Protein AF-A0A357M7S6-F1 (afdb_monomer_lite)

Secondary structure (DSSP, 8-state):
---------------------------------EEEEEETTEEEEEEEEEETTEEEEEHHHHHHHHT-EEEEETTEEEEEETTEEEEEETTSSEEE-TTS-EEE---EEETTEEEEEGGGGGGGT-EEEEEGGGTEEEEE-TT----HHHHHHHTHHHHHHTTS----S-SS----EEE-S---TTHHHHHHHHHHTT--EEEEEEHHHHHHTHHHHHHHHHTT-EEEEEES---HHHHTT-HHHHHHHHHHHHHHHHHHHS----EE--TT-STTTS-HHHHHHHHTTT-EE--

Sequence (295 aa):
MFKKKVWLLFIVLFVCTGLVREIDTVNAAGAAGSLKLGVNDKLTKIDAVSTKDTYYVSLRDLSLELNLNLTLQGVGIHVKGNNGSIELLNDHATALLPNGKAIPLKTFVKNGRTMVPVKMTSYLGFSISFKPAQSLLRVYNSGAKLDDAAFVNQHKKALQQNVTTGTTGTKGKVVYLSFDDGPSATTSQLLDILKKYDAKATFFMLGNNMNAHASQVKRLVKDGHAPALHGMTHVKDKFYASPASALKEMNDDNAILKKITGKSTTLIRTPYGSKPYLTKAYRDKILTQGYHLWD

Foldseek 3Di:
DDDDDDDDDDDDDDDDDYDDDDDDDDDPPDDQDWFFEAEQLDGDPWTFTDDPLFTKTFPVSVCVSQVWDWDDDDQFIWIAAPQAIKTGGPVQFWIAGPVRDIDGWHWDDDPNTIIGTPLVCVRNAWDWDDDVQQSYIYTYHPPRPDDPVRSCVVCVVVSVVVVPDPDDDDPDDDDAAEAEADDDPCLVVVLVVCVVVVHEHEYAYALVRCVVPLVSLQVNVVSPHHYEHAFHDLDLCQCLVDLVSVQVRRVSSQVSSCVSHVDGDLEHEYRPGCPPRCDPRNCSSRVSVSHDYDD

Radius of gyration: 25.15 Å; chains: 1; bounding box: 78×61×83 Å

Structure (mmCIF, N/CA/C/O backbone):
data_AF-A0A357M7S6-F1
#
_entry.id   AF-A0A357M7S6-F1
#
loop_
_atom_site.group_PDB
_atom_site.id
_atom_site.type_symbol
_atom_site.label_atom_id
_atom_site.label_alt_id
_atom_site.label_comp_id
_atom_site.label_asym_id
_atom_site.label_entity_id
_atom_site.label_seq_id
_atom_site.pdbx_PDB_ins_code
_atom_site.Cartn_x
_atom_site.Cartn_y
_atom_site.Cartn_z
_atom_site.occupancy
_atom_site.B_iso_or_equiv
_atom_site.auth_seq_id
_atom_site.auth_comp_id
_atom_site.auth_asym_id
_atom_site.auth_atom_id
_atom_site.pdbx_PDB_model_num
ATOM 1 N N . MET A 1 1 ? 50.899 -34.327 57.786 1.00 35.34 1 MET A N 1
ATOM 2 C CA . MET A 1 1 ? 50.022 -35.347 57.151 1.00 35.34 1 MET A CA 1
ATOM 3 C C . MET A 1 1 ? 48.746 -34.678 56.625 1.00 35.34 1 MET A C 1
ATOM 5 O O . MET A 1 1 ? 48.490 -33.540 56.986 1.00 35.34 1 MET A O 1
ATOM 9 N N . PHE A 1 2 ? 47.995 -35.338 55.735 1.00 41.94 2 PHE A N 1
ATOM 10 C CA . PHE A 1 2 ? 46.839 -34.788 54.991 1.00 41.94 2 PHE A CA 1
ATOM 11 C C . PHE A 1 2 ? 45.537 -34.629 55.807 1.00 41.94 2 PHE A C 1
ATOM 13 O O . PHE A 1 2 ? 45.242 -35.503 56.621 1.00 41.94 2 PHE A O 1
ATOM 20 N N . LYS A 1 3 ? 44.662 -33.673 55.417 1.00 40.03 3 LYS A N 1
ATOM 21 C CA . LYS A 1 3 ? 43.347 -33.931 54.746 1.00 40.03 3 LYS A CA 1
ATOM 22 C C . LYS A 1 3 ? 42.619 -32.633 54.295 1.00 40.03 3 LYS A C 1
ATOM 24 O O . LYS A 1 3 ? 43.073 -31.541 54.609 1.00 40.03 3 LYS A O 1
ATOM 29 N N . LYS A 1 4 ? 41.549 -32.763 53.482 1.00 52.56 4 LYS A N 1
ATOM 30 C CA . LYS A 1 4 ? 40.830 -31.689 52.733 1.00 52.56 4 LYS A CA 1
ATOM 31 C C . LYS A 1 4 ? 39.322 -31.576 53.079 1.00 52.56 4 LYS A C 1
ATOM 33 O O . LYS A 1 4 ? 38.731 -32.580 53.467 1.00 52.56 4 LYS A O 1
ATOM 38 N N . LYS A 1 5 ? 38.698 -30.429 52.743 1.00 46.44 5 LYS A N 1
ATOM 39 C CA . LYS A 1 5 ? 37.317 -30.204 52.203 1.00 46.44 5 LYS A CA 1
ATOM 40 C C . LYS A 1 5 ? 37.395 -29.010 51.203 1.00 46.44 5 LYS A C 1
ATOM 42 O O . LYS A 1 5 ? 38.356 -28.259 51.328 1.00 46.44 5 LYS A O 1
ATOM 47 N N . VAL A 1 6 ? 36.606 -28.769 50.137 1.00 43.44 6 VAL A N 1
ATOM 48 C CA . VAL A 1 6 ? 35.301 -29.228 49.565 1.00 43.44 6 VAL A CA 1
ATOM 49 C C . VAL A 1 6 ? 34.102 -28.321 49.969 1.00 43.44 6 VAL A C 1
ATOM 51 O O . VAL A 1 6 ? 33.929 -28.164 51.171 1.00 43.44 6 VAL A O 1
ATOM 54 N N . TRP A 1 7 ? 33.343 -27.569 49.125 1.00 38.44 7 TRP A N 1
ATOM 55 C CA . TRP A 1 7 ? 32.604 -27.712 47.812 1.00 38.44 7 TRP A CA 1
ATOM 56 C C . TRP A 1 7 ? 31.103 -28.086 48.013 1.00 38.44 7 TRP A C 1
ATOM 58 O O . TRP A 1 7 ? 30.860 -29.019 48.769 1.00 38.44 7 TRP A O 1
ATOM 68 N N . LEU A 1 8 ? 30.057 -27.503 47.380 1.00 35.81 8 LEU A N 1
ATOM 69 C CA . LEU A 1 8 ? 29.860 -26.256 46.585 1.00 35.81 8 LEU A CA 1
ATOM 70 C C . LEU A 1 8 ? 28.348 -25.826 46.612 1.00 35.81 8 LEU A C 1
ATOM 72 O O . LEU A 1 8 ? 27.721 -25.959 47.658 1.00 35.81 8 LEU A O 1
ATOM 76 N N . LEU A 1 9 ? 27.759 -25.308 45.512 1.00 37.12 9 LEU A N 1
ATOM 77 C CA . LEU A 1 9 ? 26.417 -24.687 45.406 1.00 37.12 9 LEU A CA 1
ATOM 78 C C . LEU A 1 9 ? 25.818 -24.839 43.981 1.00 37.12 9 LEU A C 1
ATOM 80 O O . LEU A 1 9 ? 26.546 -24.548 43.036 1.00 37.12 9 LEU A O 1
ATOM 84 N N . PHE A 1 10 ? 24.534 -25.233 43.832 1.00 35.09 10 PHE A N 1
ATOM 85 C CA . PHE A 1 10 ? 23.468 -24.646 42.961 1.00 35.09 10 PHE A CA 1
ATOM 86 C C . PHE A 1 10 ? 22.193 -25.534 42.837 1.00 35.09 10 PHE A C 1
ATOM 88 O O . PHE A 1 10 ? 22.084 -26.555 43.509 1.00 35.09 10 PHE A O 1
ATOM 95 N N . ILE A 1 11 ? 21.183 -25.074 42.075 1.00 34.28 11 ILE A N 1
ATOM 96 C CA . ILE A 1 11 ? 19.734 -25.368 42.216 1.00 34.28 11 ILE A CA 1
ATOM 97 C C . ILE A 1 11 ? 19.156 -26.163 41.019 1.00 34.28 11 ILE A C 1
ATOM 99 O O . ILE A 1 11 ? 19.690 -26.099 39.914 1.0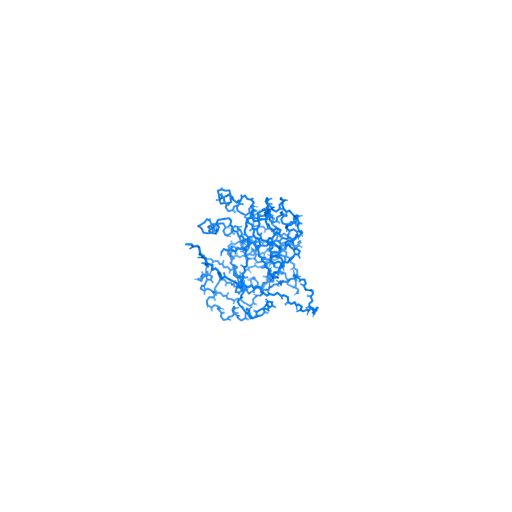0 34.28 11 ILE A O 1
ATOM 103 N N . VAL A 1 12 ? 18.040 -26.883 41.228 1.00 31.08 12 VAL A N 1
ATOM 104 C CA . VAL A 1 12 ? 17.399 -27.799 40.259 1.00 31.08 12 VAL A CA 1
ATOM 105 C C . VAL A 1 12 ? 15.913 -27.467 39.994 1.00 31.08 12 VAL A C 1
ATOM 107 O O . VAL A 1 12 ? 15.132 -27.350 40.928 1.00 31.08 12 VAL A O 1
ATOM 110 N N . LEU A 1 13 ? 15.579 -27.352 38.698 1.00 31.09 13 LEU A N 1
ATOM 111 C CA . LEU A 1 13 ? 14.363 -27.753 37.943 1.00 31.09 13 LEU A CA 1
ATOM 112 C C . LEU A 1 13 ? 12.952 -27.802 38.599 1.00 31.09 13 LEU A C 1
ATOM 114 O O . LEU A 1 13 ? 12.757 -28.429 39.632 1.00 31.09 13 LEU A O 1
ATOM 118 N N . PHE A 1 14 ? 11.922 -27.363 37.850 1.00 29.59 14 PHE A N 1
ATOM 119 C CA . PHE A 1 14 ? 10.567 -27.959 37.906 1.00 29.59 14 PHE A CA 1
ATOM 120 C C . PHE A 1 14 ? 9.850 -27.946 36.535 1.00 29.59 14 PHE A C 1
ATOM 122 O O . PHE A 1 14 ? 10.178 -27.124 35.679 1.00 29.59 14 PHE A O 1
ATOM 129 N N . VAL A 1 15 ? 8.928 -28.895 36.300 1.00 29.67 15 VAL A N 1
ATOM 130 C CA . VAL A 1 15 ? 8.428 -29.325 34.968 1.00 29.67 15 VAL A CA 1
ATOM 131 C C . VAL A 1 15 ? 6.990 -29.911 35.054 1.00 29.67 15 VAL A C 1
ATOM 133 O O . VAL A 1 15 ? 6.651 -30.480 36.087 1.00 29.67 15 VAL A O 1
ATOM 136 N N . CYS A 1 16 ? 6.209 -29.858 33.949 1.00 27.88 16 CYS A N 1
ATOM 137 C CA . CYS A 1 16 ? 4.925 -30.578 33.688 1.00 27.88 16 CYS A CA 1
ATOM 138 C C . CYS A 1 16 ? 3.661 -30.148 34.503 1.00 27.88 16 CYS A C 1
ATOM 140 O O . CYS A 1 16 ? 3.803 -29.554 35.562 1.00 27.88 16 CYS A O 1
ATOM 142 N N . THR A 1 17 ? 2.383 -30.371 34.103 1.00 31.34 17 THR A N 1
ATOM 143 C CA . THR A 1 17 ? 1.723 -30.760 32.813 1.00 31.34 17 THR A CA 1
ATOM 144 C C . THR A 1 17 ? 0.195 -30.517 32.836 1.00 31.34 17 THR A C 1
ATOM 146 O O . THR A 1 17 ? -0.421 -30.686 33.881 1.00 31.34 17 THR A O 1
ATOM 149 N N . GLY A 1 18 ? -0.420 -30.344 31.651 1.00 27.16 18 GLY A N 1
ATOM 150 C CA . GLY A 1 18 ? -1.836 -30.683 31.364 1.00 27.16 18 GLY A CA 1
ATOM 151 C C . GLY A 1 18 ? -2.886 -29.578 31.592 1.00 27.16 18 GLY A C 1
ATOM 152 O O . GLY A 1 18 ? -2.620 -28.616 32.299 1.00 27.16 18 GLY A O 1
ATOM 153 N N . LEU A 1 19 ? -4.094 -29.647 31.007 1.00 31.06 19 LEU A N 1
ATOM 154 C CA . LEU A 1 19 ? -4.625 -30.561 29.972 1.00 31.06 19 LEU A CA 1
ATOM 155 C C . LEU A 1 19 ? -5.865 -29.904 29.289 1.00 31.06 19 LEU A C 1
ATOM 157 O O . LEU A 1 19 ? -6.629 -29.272 30.000 1.00 31.06 19 LEU A O 1
ATOM 161 N N . VAL A 1 20 ? -6.064 -30.094 27.965 1.00 29.12 20 VAL A N 1
ATOM 162 C CA . VAL A 1 20 ? -7.359 -30.360 27.246 1.00 29.12 20 VAL A CA 1
ATOM 163 C C . VAL A 1 20 ? -8.611 -29.495 27.609 1.00 29.12 20 VAL A C 1
ATOM 165 O O . VAL A 1 20 ? -9.033 -29.481 28.754 1.00 29.12 20 VAL A O 1
ATOM 168 N N . ARG A 1 21 ? -9.351 -28.827 26.694 1.00 27.81 21 ARG A N 1
ATOM 169 C CA . ARG A 1 21 ? -9.704 -29.128 25.278 1.00 27.81 21 ARG A CA 1
ATOM 170 C C . ARG A 1 21 ? -10.272 -27.893 24.517 1.00 27.81 21 ARG A C 1
ATOM 172 O O . ARG A 1 21 ? -10.494 -26.874 25.150 1.00 27.81 21 ARG A O 1
ATOM 179 N N . GLU A 1 22 ? -10.497 -28.041 23.195 1.00 29.88 22 GLU A N 1
ATOM 180 C CA . GLU A 1 22 ? -11.460 -27.351 22.275 1.00 29.88 22 GLU A CA 1
ATOM 181 C C . GLU A 1 22 ? -12.094 -26.013 22.751 1.00 29.88 22 GLU A C 1
ATOM 183 O O . GLU A 1 22 ? -12.738 -25.956 23.790 1.00 29.88 22 GLU A O 1
ATOM 188 N N . ILE A 1 23 ? -11.973 -24.885 22.035 1.00 29.88 23 ILE A N 1
ATOM 189 C CA . ILE A 1 23 ? -12.746 -24.435 20.841 1.00 29.88 23 ILE A CA 1
ATOM 190 C C . ILE A 1 23 ? -12.084 -23.093 20.392 1.00 29.88 23 ILE A C 1
ATOM 192 O O . ILE A 1 23 ? -11.664 -22.339 21.267 1.00 29.88 23 ILE A O 1
ATOM 196 N N . ASP A 1 24 ? -11.914 -22.663 19.130 1.00 29.05 24 ASP A N 1
ATOM 197 C CA . ASP A 1 24 ? -12.274 -23.149 17.777 1.00 29.05 24 ASP A CA 1
ATOM 198 C C . ASP A 1 24 ? -11.191 -22.722 16.741 1.00 29.05 24 ASP A C 1
ATOM 200 O O . ASP A 1 24 ? -10.265 -21.977 17.071 1.00 29.05 24 ASP A O 1
ATOM 204 N N . THR A 1 25 ? -11.337 -23.088 15.461 1.00 36.31 25 THR A N 1
ATOM 205 C CA . THR A 1 25 ? -10.598 -22.490 14.330 1.00 36.31 25 THR A CA 1
ATOM 206 C C . THR A 1 25 ? -11.395 -21.395 13.614 1.00 36.31 25 THR A C 1
ATOM 208 O O . THR A 1 25 ? -12.406 -21.683 12.978 1.00 36.31 25 THR A O 1
ATOM 211 N N . VAL A 1 26 ? -10.891 -20.153 13.591 1.00 32.44 26 VAL A N 1
ATOM 212 C CA . VAL A 1 26 ? -11.477 -19.060 12.786 1.00 32.44 26 VAL A CA 1
ATOM 213 C C . VAL A 1 26 ? -10.470 -18.547 11.753 1.00 32.44 26 VAL A C 1
ATOM 215 O O . VAL A 1 26 ? -9.372 -18.108 12.089 1.00 32.44 26 VAL A O 1
ATOM 218 N N . ASN A 1 27 ? -10.851 -18.595 10.473 1.00 27.33 27 ASN A N 1
ATOM 219 C CA . ASN A 1 27 ? -10.028 -18.119 9.359 1.00 27.33 27 ASN A CA 1
ATOM 220 C C . ASN A 1 27 ? -9.755 -16.609 9.444 1.00 27.33 27 ASN A C 1
ATOM 222 O O . ASN A 1 27 ? -10.684 -15.805 9.519 1.00 27.33 27 ASN A O 1
ATOM 226 N N . ALA A 1 28 ? -8.490 -16.212 9.280 1.00 31.11 28 ALA A N 1
ATOM 227 C CA . ALA A 1 28 ? -8.100 -14.818 9.072 1.00 31.11 28 ALA A CA 1
ATOM 228 C C . ALA A 1 28 ? -8.484 -14.338 7.653 1.00 31.11 28 ALA A C 1
ATOM 230 O O . ALA A 1 28 ? -7.650 -14.254 6.749 1.00 31.11 28 ALA A O 1
ATOM 231 N N . ALA A 1 29 ? -9.774 -14.047 7.464 1.00 41.25 29 ALA A N 1
ATOM 232 C CA . ALA A 1 29 ? -10.367 -13.497 6.246 1.00 41.25 29 ALA A CA 1
ATOM 233 C C . ALA A 1 29 ? -11.297 -12.313 6.587 1.00 41.25 29 ALA A C 1
ATOM 235 O O . ALA A 1 29 ? -12.512 -12.369 6.419 1.00 41.25 29 ALA A O 1
ATOM 236 N N . GLY A 1 30 ? -10.705 -11.235 7.101 1.00 28.52 30 GLY A N 1
ATOM 237 C CA . GLY A 1 30 ? -11.379 -9.998 7.500 1.00 28.52 30 GLY A CA 1
ATOM 238 C C . GLY A 1 30 ? -10.388 -9.044 8.184 1.00 28.52 30 GLY A C 1
ATOM 239 O O . GLY A 1 30 ? -9.341 -9.487 8.641 1.00 28.52 30 GLY A O 1
ATOM 240 N N . ALA A 1 31 ? -10.630 -7.734 8.255 1.00 32.09 31 ALA A N 1
ATOM 241 C CA . ALA A 1 31 ? -11.855 -7.018 7.896 1.00 32.09 31 ALA A CA 1
ATOM 242 C C . ALA A 1 31 ? -11.670 -6.061 6.703 1.00 32.09 31 ALA A C 1
ATOM 244 O O . ALA A 1 31 ? -10.688 -5.325 6.619 1.00 32.09 31 ALA A O 1
ATOM 245 N N . ALA A 1 32 ? -12.676 -5.992 5.826 1.00 43.44 32 ALA A N 1
ATOM 246 C CA . ALA A 1 32 ? -12.804 -4.929 4.829 1.00 43.44 32 ALA A CA 1
ATOM 247 C C . ALA A 1 32 ? -13.350 -3.649 5.493 1.00 43.44 32 ALA A C 1
ATOM 249 O O . ALA A 1 32 ? -14.520 -3.303 5.340 1.00 43.44 32 ALA A O 1
ATOM 250 N N . GLY A 1 33 ? -12.508 -2.981 6.286 1.00 58.94 33 GLY A N 1
ATOM 251 C CA . GLY A 1 33 ? -12.878 -1.760 7.003 1.00 58.94 33 GLY A CA 1
ATOM 252 C C . GLY A 1 33 ? -13.284 -0.615 6.067 1.00 58.94 33 GLY A C 1
ATOM 253 O O . GLY A 1 33 ? -12.743 -0.464 4.968 1.00 58.94 33 GLY A O 1
ATOM 254 N N . SER A 1 34 ? -14.231 0.208 6.519 1.00 70.25 34 SER A N 1
ATOM 255 C CA . SER A 1 34 ? -14.550 1.496 5.903 1.00 70.25 34 SER A CA 1
ATOM 256 C C . SER A 1 34 ? -13.771 2.625 6.575 1.00 70.25 34 SER A C 1
ATOM 258 O O . SER A 1 34 ? -13.664 2.664 7.800 1.00 70.25 34 SER A O 1
ATOM 260 N N . LEU A 1 35 ? -13.254 3.560 5.780 1.00 87.00 35 LEU A N 1
ATOM 261 C CA . LEU A 1 35 ? -12.538 4.742 6.265 1.00 87.00 35 LEU A CA 1
ATOM 262 C C . LEU A 1 35 ? -13.422 5.982 6.150 1.00 87.00 35 LEU A C 1
ATOM 264 O O . LEU A 1 35 ? -14.071 6.172 5.123 1.00 87.00 35 LEU A O 1
ATOM 268 N N . LYS A 1 36 ? -13.373 6.888 7.128 1.00 93.06 36 LYS A N 1
ATOM 269 C CA . LYS A 1 36 ? -13.965 8.221 6.966 1.00 93.06 36 LYS A CA 1
ATOM 270 C C . LYS A 1 36 ? -13.188 9.002 5.913 1.00 93.06 36 LYS A C 1
ATOM 272 O O . LYS A 1 36 ? -11.956 9.054 5.957 1.00 93.06 36 LYS A O 1
ATOM 277 N N . LEU A 1 37 ? -13.909 9.628 4.986 1.00 95.12 37 LEU A N 1
ATOM 278 C CA . LEU A 1 37 ? -13.328 10.505 3.979 1.00 95.12 37 LEU A CA 1
ATOM 279 C C . LEU A 1 37 ? -13.176 11.930 4.540 1.00 95.12 37 LEU A C 1
ATOM 281 O O . LEU A 1 37 ? -14.163 12.590 4.871 1.00 95.12 37 LEU A O 1
ATOM 285 N N . GLY A 1 38 ? -11.945 12.426 4.618 1.00 96.31 38 GLY A N 1
ATOM 286 C CA . GLY A 1 38 ? -11.648 13.850 4.769 1.00 96.31 38 GLY A CA 1
ATOM 287 C C . GLY A 1 38 ? -11.543 14.531 3.404 1.00 96.31 38 GLY A C 1
ATOM 288 O O . GLY A 1 38 ? -10.987 13.950 2.474 1.00 96.31 38 GLY A O 1
ATOM 289 N N . VAL A 1 39 ? -12.045 15.759 3.283 1.00 96.31 39 VAL A N 1
ATOM 290 C CA . VAL A 1 39 ? -11.941 16.585 2.075 1.00 96.31 39 VAL A CA 1
ATOM 291 C C . VAL A 1 39 ? -11.436 17.978 2.445 1.00 96.31 39 VAL A C 1
ATOM 293 O O . VAL A 1 39 ? -12.092 18.714 3.182 1.00 96.31 39 VAL A O 1
ATOM 296 N N . ASN A 1 40 ? -10.246 18.333 1.951 1.00 95.50 40 ASN A N 1
ATOM 297 C CA . ASN A 1 40 ? -9.471 19.493 2.401 1.00 95.50 40 ASN A CA 1
ATOM 298 C C . ASN A 1 40 ? -9.421 19.543 3.941 1.00 95.50 40 ASN A C 1
ATOM 300 O O . ASN A 1 40 ? -8.848 18.643 4.556 1.00 95.50 40 ASN A O 1
ATOM 304 N N . ASP A 1 41 ? -10.034 20.544 4.573 1.00 96.12 41 ASP A N 1
ATOM 305 C CA . ASP A 1 41 ? -10.031 20.730 6.033 1.00 96.12 41 ASP A CA 1
ATOM 306 C C . ASP A 1 41 ? -11.310 20.213 6.726 1.00 96.12 41 ASP A C 1
ATOM 308 O O . ASP A 1 41 ? -11.426 20.250 7.953 1.00 96.12 41 ASP A O 1
ATOM 312 N N . LYS A 1 42 ? -12.267 19.686 5.953 1.00 96.50 42 LYS A N 1
ATOM 313 C CA . LYS A 1 42 ? -13.548 19.140 6.418 1.00 96.50 42 LYS A CA 1
ATOM 314 C C . LYS A 1 42 ? -13.467 17.618 6.566 1.00 96.50 42 LYS A C 1
ATOM 316 O O . LYS A 1 42 ? -13.063 16.920 5.639 1.00 96.50 42 LYS A O 1
ATOM 321 N N . LEU A 1 43 ? -13.926 17.074 7.693 1.00 95.81 43 LEU A N 1
ATOM 322 C CA . LEU A 1 43 ? -14.285 15.655 7.775 1.00 95.81 43 LEU A CA 1
ATOM 323 C C . LEU A 1 43 ? -15.702 15.474 7.213 1.00 95.81 43 LEU A C 1
ATOM 325 O O . LEU A 1 43 ? -16.632 16.157 7.645 1.00 95.81 43 LEU A O 1
ATOM 329 N N . THR A 1 44 ? -15.870 14.598 6.223 1.00 95.12 44 THR A N 1
ATOM 330 C CA . THR A 1 44 ? -17.173 14.367 5.578 1.00 95.12 44 THR A CA 1
ATOM 331 C C . THR A 1 44 ? -17.965 13.269 6.298 1.00 95.12 44 THR A C 1
ATOM 333 O O . THR A 1 44 ? -17.454 12.583 7.184 1.00 95.12 44 THR A O 1
ATOM 336 N N . LYS A 1 45 ? -19.224 13.068 5.890 1.00 91.69 45 LYS A N 1
ATOM 337 C CA . LYS A 1 45 ? -20.042 11.918 6.316 1.00 91.69 45 LYS A CA 1
ATOM 338 C C . LYS A 1 45 ? -19.829 10.666 5.444 1.00 91.69 45 LYS A C 1
ATOM 340 O O . LYS A 1 45 ? -20.540 9.686 5.633 1.00 91.69 45 LYS A O 1
ATOM 345 N N . ILE A 1 46 ? -18.914 10.703 4.471 1.00 91.44 46 ILE A N 1
ATOM 346 C CA . ILE A 1 46 ? -18.709 9.615 3.506 1.00 91.44 46 ILE A CA 1
ATOM 347 C C . ILE A 1 46 ? -17.777 8.557 4.100 1.00 91.44 46 ILE A C 1
ATOM 349 O O . ILE A 1 46 ? -16.675 8.864 4.559 1.00 91.44 46 ILE A O 1
ATOM 353 N N . ASP A 1 47 ? -18.210 7.301 4.021 1.00 89.00 47 ASP A N 1
ATOM 354 C CA . ASP A 1 47 ? -17.409 6.118 4.316 1.00 89.00 47 ASP A CA 1
ATOM 355 C C . ASP A 1 47 ? -16.863 5.506 3.016 1.00 89.00 47 ASP A C 1
ATOM 357 O O . ASP A 1 47 ? -17.615 5.047 2.153 1.00 89.00 47 ASP A O 1
ATOM 361 N N . ALA A 1 48 ? -15.539 5.501 2.872 1.00 89.81 48 ALA A N 1
ATOM 362 C CA . ALA A 1 48 ? -14.824 4.871 1.772 1.00 89.81 48 ALA A CA 1
ATOM 363 C C . ALA A 1 48 ? -14.659 3.369 2.051 1.00 89.81 48 ALA A C 1
ATOM 365 O O . ALA A 1 48 ? -13.991 2.970 3.004 1.00 89.81 48 ALA A O 1
ATOM 366 N N . VAL A 1 49 ? -15.273 2.530 1.219 1.00 86.31 49 VAL A N 1
ATOM 367 C CA . VAL A 1 49 ? -15.366 1.075 1.411 1.00 86.31 49 VAL A CA 1
ATOM 368 C C . VAL A 1 49 ? -14.183 0.377 0.741 1.00 86.31 49 VAL A C 1
ATOM 370 O O . VAL A 1 49 ? -13.950 0.575 -0.452 1.00 86.31 49 VAL A O 1
ATOM 373 N N . SER A 1 50 ? -13.454 -0.466 1.478 1.00 82.88 50 SER A N 1
ATOM 374 C CA . SER A 1 50 ? -12.390 -1.297 0.901 1.00 82.88 50 SER A CA 1
ATOM 375 C C . SER A 1 50 ? -12.951 -2.410 0.010 1.00 82.88 50 SER A C 1
ATOM 377 O O . SER A 1 50 ? -13.939 -3.065 0.346 1.00 82.88 50 SER A O 1
ATOM 379 N N . THR A 1 51 ? -12.321 -2.662 -1.136 1.00 79.81 51 THR A N 1
ATOM 380 C CA . THR A 1 51 ? -12.556 -3.842 -1.981 1.00 79.81 51 THR A CA 1
ATOM 381 C C . THR A 1 51 ? -11.280 -4.163 -2.757 1.00 79.81 51 THR A C 1
ATOM 383 O O . THR A 1 51 ? -10.868 -3.381 -3.611 1.00 79.81 51 THR A O 1
ATOM 386 N N . LYS A 1 52 ? -10.663 -5.324 -2.482 1.00 78.69 52 LYS A N 1
ATOM 387 C CA . LYS A 1 52 ? -9.395 -5.768 -3.105 1.00 78.69 52 LYS A CA 1
ATOM 388 C C . LYS A 1 52 ? -8.327 -4.661 -3.047 1.00 78.69 52 LYS A C 1
ATOM 390 O O . LYS A 1 52 ? -7.874 -4.157 -4.073 1.00 78.69 52 LYS A O 1
ATOM 395 N N . ASP A 1 53 ? -8.038 -4.233 -1.817 1.00 76.62 53 ASP A N 1
ATOM 396 C CA . ASP A 1 53 ? -6.992 -3.265 -1.444 1.00 76.62 53 ASP A CA 1
ATOM 397 C C . ASP A 1 53 ? -7.128 -1.861 -2.065 1.00 76.62 53 ASP A C 1
ATOM 399 O O . ASP A 1 53 ? -6.227 -1.030 -1.985 1.00 76.62 53 ASP A O 1
ATOM 403 N N . THR A 1 54 ? -8.290 -1.561 -2.649 1.00 83.62 54 THR A N 1
ATOM 404 C CA . THR A 1 54 ? -8.661 -0.237 -3.156 1.00 83.62 54 THR A CA 1
ATOM 405 C C . THR A 1 54 ? -9.875 0.282 -2.389 1.00 83.62 54 THR A C 1
ATOM 407 O O . THR A 1 54 ? -10.843 -0.450 -2.189 1.00 83.62 54 THR A O 1
ATOM 410 N N . TYR A 1 55 ? -9.844 1.552 -1.982 1.00 90.88 55 TYR A N 1
ATOM 411 C CA . TYR A 1 55 ? -10.971 2.221 -1.328 1.00 90.88 55 TYR A CA 1
ATOM 412 C C . TYR A 1 55 ? -11.873 2.912 -2.350 1.00 90.88 55 TYR A C 1
ATOM 414 O O . TYR A 1 55 ? -11.387 3.661 -3.203 1.00 90.88 55 TYR A O 1
ATOM 422 N N . TYR A 1 56 ? -13.181 2.681 -2.240 1.00 94.31 56 TYR A N 1
ATOM 423 C CA . TYR A 1 56 ? -14.203 3.197 -3.149 1.00 94.31 56 TYR A CA 1
ATOM 424 C C . TYR A 1 56 ? -15.218 4.074 -2.424 1.00 94.31 56 TYR A C 1
ATOM 426 O O . TYR A 1 56 ? -15.634 3.779 -1.305 1.00 94.31 56 TYR A O 1
ATOM 434 N N . VAL A 1 57 ? -15.677 5.113 -3.111 1.00 95.62 57 VAL A N 1
ATOM 435 C CA . VAL A 1 57 ? -16.749 6.016 -2.675 1.00 95.62 57 VAL A CA 1
ATOM 436 C C . VAL A 1 57 ? -17.778 6.162 -3.789 1.00 95.62 57 VAL A C 1
ATOM 438 O O . VAL A 1 57 ? -17.488 5.900 -4.953 1.00 95.62 57 VAL A O 1
ATOM 441 N N . SER A 1 58 ? -18.988 6.584 -3.447 1.00 96.00 58 SER A N 1
ATOM 442 C CA . SER A 1 58 ? -20.007 6.936 -4.437 1.00 96.00 58 SER A CA 1
ATOM 443 C C . SER A 1 58 ? -19.574 8.182 -5.215 1.00 96.00 58 SER A C 1
ATOM 445 O O . SER A 1 58 ? -19.248 9.204 -4.611 1.00 96.00 58 SER A O 1
ATOM 447 N N . LEU A 1 59 ? -19.595 8.108 -6.550 1.00 95.44 59 LEU A N 1
ATOM 448 C CA . LEU A 1 59 ? -19.208 9.208 -7.441 1.00 95.44 59 LEU A CA 1
ATOM 449 C C . LEU A 1 59 ? -20.015 10.482 -7.169 1.00 95.44 59 LEU A C 1
ATOM 451 O O . LEU A 1 59 ? -19.444 11.566 -7.158 1.00 95.44 59 LEU A O 1
ATOM 455 N N . ARG A 1 60 ? -21.321 10.343 -6.901 1.00 92.62 60 ARG A N 1
ATOM 456 C CA . ARG A 1 60 ? -22.230 11.464 -6.611 1.00 92.62 60 ARG A CA 1
ATOM 457 C C . ARG A 1 60 ? -21.911 12.143 -5.280 1.00 92.62 60 ARG A C 1
ATOM 459 O O . ARG A 1 60 ? -21.988 13.362 -5.173 1.00 92.62 60 ARG A O 1
ATOM 466 N N . ASP A 1 61 ? -21.572 11.358 -4.264 1.00 94.31 61 ASP A N 1
ATOM 467 C CA . ASP A 1 61 ? -21.266 11.902 -2.940 1.00 94.31 61 ASP A CA 1
ATOM 468 C C . ASP A 1 61 ? -19.868 12.560 -2.960 1.00 94.31 61 ASP A C 1
ATOM 470 O O . ASP A 1 61 ? -19.679 13.654 -2.431 1.00 94.31 61 ASP A O 1
ATOM 474 N N . LEU A 1 62 ? -18.916 11.955 -3.684 1.00 95.19 62 LEU A N 1
ATOM 475 C CA . LEU A 1 62 ? -17.589 12.516 -3.950 1.00 95.19 62 LEU A CA 1
ATOM 476 C C . LEU A 1 62 ? -17.643 13.810 -4.782 1.00 95.19 62 LEU A C 1
ATOM 478 O O . LEU A 1 62 ? -16.916 14.753 -4.476 1.00 95.19 62 LEU A O 1
ATOM 482 N N . SER A 1 63 ? -18.494 13.881 -5.813 1.00 94.69 63 SER A N 1
ATOM 483 C CA . SER A 1 63 ? -18.622 15.077 -6.655 1.00 94.69 63 SER A CA 1
ATOM 484 C C . SER A 1 63 ? -19.191 16.270 -5.895 1.00 94.69 63 SER A C 1
ATOM 486 O O . SER A 1 63 ? -18.771 17.394 -6.149 1.00 94.69 63 SER A O 1
ATOM 488 N N . LEU A 1 64 ? -20.096 16.035 -4.939 1.00 94.00 64 LEU A N 1
ATOM 489 C CA . LEU A 1 64 ? -20.642 17.087 -4.078 1.00 94.00 64 LEU A CA 1
ATOM 490 C C . LEU A 1 64 ? -19.598 17.624 -3.088 1.00 94.00 64 LEU A C 1
ATOM 492 O O . LEU A 1 64 ? -19.511 18.831 -2.897 1.00 94.00 64 LEU A O 1
ATOM 496 N N . GLU A 1 65 ? -18.781 16.759 -2.481 1.00 94.94 65 GLU A N 1
ATOM 497 C CA . GLU A 1 65 ? -17.742 17.197 -1.535 1.00 94.94 65 GLU A CA 1
ATOM 498 C C . GLU A 1 65 ? -16.531 17.860 -2.226 1.00 94.94 65 GLU A C 1
ATOM 500 O O . GLU A 1 65 ? -15.906 18.748 -1.648 1.00 94.94 65 GLU A O 1
ATOM 505 N N . LEU A 1 66 ? -16.202 17.472 -3.465 1.00 93.62 66 LEU A N 1
ATOM 506 C CA . LEU A 1 66 ? -15.075 18.026 -4.237 1.00 93.62 66 LEU A CA 1
ATOM 507 C C . LEU A 1 66 ? -15.469 19.095 -5.278 1.00 93.62 66 LEU A C 1
ATOM 509 O O . LEU A 1 66 ? -14.597 19.557 -6.013 1.00 93.62 66 LEU A O 1
ATOM 513 N N . ASN A 1 67 ? -16.746 19.493 -5.348 1.00 93.12 67 ASN A N 1
ATOM 514 C CA . ASN A 1 67 ? -17.303 20.404 -6.364 1.00 93.12 67 ASN A CA 1
ATOM 515 C C . ASN A 1 67 ? -16.991 19.979 -7.817 1.00 93.12 67 ASN A C 1
ATOM 517 O O . ASN A 1 67 ? -16.617 20.798 -8.656 1.00 93.12 67 ASN A O 1
ATOM 521 N N . LEU A 1 68 ? -17.126 18.684 -8.121 1.00 94.69 68 LEU A N 1
ATOM 522 C CA . LEU A 1 68 ? -16.891 18.148 -9.465 1.00 94.69 68 LEU A CA 1
ATOM 523 C C . LEU A 1 68 ? -18.138 18.309 -10.336 1.00 94.69 68 LEU A C 1
ATOM 525 O O . LEU A 1 68 ? -19.242 17.934 -9.936 1.00 94.69 68 LEU A O 1
ATOM 529 N N . ASN A 1 69 ? -17.948 18.778 -11.565 1.00 94.94 69 ASN A N 1
ATOM 530 C CA . ASN A 1 69 ? -18.970 18.705 -12.597 1.00 94.94 69 ASN A CA 1
ATOM 531 C C . ASN A 1 69 ? -19.028 17.277 -13.170 1.00 94.94 69 ASN A C 1
ATOM 533 O O . ASN A 1 69 ? -17.994 16.691 -13.502 1.00 94.94 69 ASN A O 1
ATOM 537 N N . LEU A 1 70 ? -20.241 16.736 -13.291 1.00 95.25 70 LEU A N 1
ATOM 538 C CA . LEU A 1 70 ? -20.527 15.456 -13.937 1.00 95.25 70 LEU A CA 1
ATOM 539 C C . LEU A 1 70 ? -21.373 15.719 -15.183 1.00 95.25 70 LEU A C 1
ATOM 541 O O . LEU A 1 70 ? -22.432 16.335 -15.079 1.00 95.25 70 LEU A O 1
ATOM 545 N N . THR A 1 71 ? -20.933 15.229 -16.340 1.00 93.31 71 THR A N 1
ATOM 546 C CA . THR A 1 71 ? -21.664 15.339 -17.610 1.00 93.31 71 THR A CA 1
ATOM 547 C C . THR A 1 71 ? -21.693 13.973 -18.294 1.00 93.31 71 THR A C 1
ATOM 549 O O . THR A 1 71 ? -20.666 13.306 -18.383 1.00 93.31 71 THR A 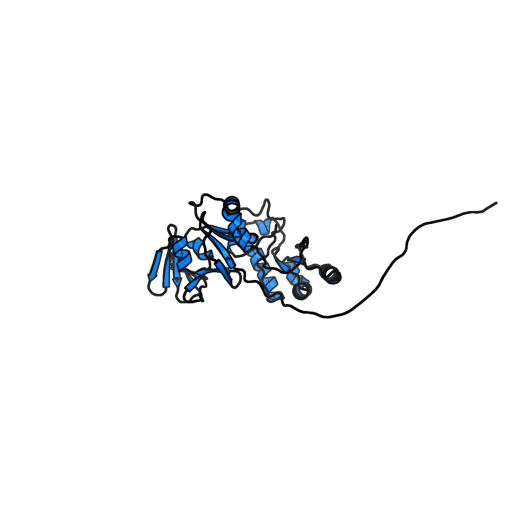O 1
ATOM 552 N N . LEU A 1 72 ? -22.859 13.543 -18.781 1.00 87.62 72 LEU A N 1
ATOM 553 C CA . LEU A 1 72 ? -22.974 12.339 -19.610 1.00 87.62 72 LEU A CA 1
ATOM 554 C C . LEU A 1 72 ? -22.501 12.660 -21.031 1.00 87.62 72 LEU A C 1
ATOM 556 O O . LEU A 1 72 ? -22.977 13.625 -21.627 1.00 87.62 72 LEU A O 1
ATOM 560 N N . GLN A 1 73 ? -21.574 11.866 -21.568 1.00 76.88 73 GLN A N 1
ATOM 561 C CA . GLN A 1 73 ? -21.071 12.015 -22.935 1.00 76.88 73 GLN A CA 1
ATOM 562 C C . GLN A 1 73 ? -20.907 10.631 -23.563 1.00 76.88 73 GLN A C 1
ATOM 564 O O . GLN A 1 73 ? -20.220 9.780 -23.009 1.00 76.88 73 GLN A O 1
ATOM 569 N N . GLY A 1 74 ? -21.553 10.402 -24.712 1.00 74.94 74 GLY A N 1
ATOM 570 C CA . GLY A 1 74 ? -21.410 9.181 -25.513 1.00 74.94 74 GLY A CA 1
ATOM 571 C C . GLY A 1 74 ? -21.534 7.876 -24.716 1.00 74.94 74 GLY A C 1
ATOM 572 O O . GLY A 1 74 ? -22.635 7.433 -24.398 1.00 74.94 74 GLY A O 1
ATOM 573 N N . VAL A 1 75 ? -20.387 7.255 -24.433 1.00 71.81 75 VAL A N 1
ATOM 574 C CA . VAL A 1 75 ? -20.247 5.927 -23.811 1.00 71.81 75 VAL A CA 1
ATOM 575 C C . VAL A 1 75 ? -19.732 5.978 -22.362 1.00 71.81 75 VAL A C 1
ATOM 577 O O . VAL A 1 75 ? -19.236 4.970 -21.849 1.00 71.81 75 VAL A O 1
ATOM 580 N N . GLY A 1 76 ? -19.844 7.131 -21.693 1.00 86.69 76 GLY A N 1
ATOM 581 C CA . GLY A 1 76 ? -19.331 7.309 -20.338 1.00 86.69 76 GLY A CA 1
ATOM 582 C C . GLY A 1 76 ? -19.848 8.528 -19.565 1.00 86.69 76 GLY A C 1
ATOM 583 O O . GLY A 1 76 ? -20.740 9.273 -19.983 1.00 86.69 76 GLY A O 1
ATOM 584 N N . ILE A 1 77 ? -19.260 8.713 -18.381 1.00 93.38 77 ILE A N 1
ATOM 585 C CA . ILE A 1 77 ? -19.478 9.860 -17.493 1.00 93.38 77 ILE A CA 1
ATOM 586 C C . ILE A 1 77 ? -18.201 10.701 -17.488 1.00 93.38 77 ILE A C 1
ATOM 588 O O . ILE A 1 77 ? -17.190 10.297 -16.910 1.00 93.38 77 ILE A O 1
ATOM 592 N N . HIS A 1 78 ? -18.248 11.894 -18.076 1.00 94.62 78 HIS A N 1
ATOM 593 C CA . HIS A 1 78 ? -17.165 12.862 -17.972 1.00 94.62 78 HIS A CA 1
ATOM 594 C C . HIS A 1 78 ? -17.201 13.542 -16.594 1.00 94.62 78 HIS A C 1
ATOM 596 O O . HIS A 1 78 ? -18.203 14.146 -16.200 1.00 94.62 78 HIS A O 1
ATOM 602 N N . VAL A 1 79 ? -16.098 13.430 -15.853 1.00 96.12 79 VAL A N 1
ATOM 603 C CA . VAL A 1 79 ? -15.913 13.959 -14.498 1.00 96.12 79 VAL A CA 1
ATOM 604 C C . VAL A 1 79 ? -14.859 15.058 -14.552 1.00 96.12 79 VAL A C 1
ATOM 606 O O . VAL A 1 79 ? -13.689 14.784 -14.812 1.00 96.12 79 VAL A O 1
ATOM 609 N N . LYS A 1 80 ? -15.251 16.308 -14.296 1.00 94.62 80 LYS A N 1
ATOM 610 C CA . LYS A 1 80 ? -14.368 17.480 -14.359 1.00 94.62 80 LYS A CA 1
ATOM 611 C C . LYS A 1 80 ? -14.241 18.148 -12.991 1.00 94.62 80 LYS A C 1
ATOM 613 O O . LYS A 1 80 ? -15.237 18.552 -12.399 1.00 94.62 80 LYS A O 1
ATOM 618 N N . GLY A 1 81 ? -13.008 18.289 -12.516 1.00 90.06 81 GLY A N 1
ATOM 619 C CA . GLY A 1 81 ? -12.646 19.155 -11.394 1.00 90.06 81 GLY A CA 1
ATOM 620 C C . GLY A 1 81 ? -11.968 20.437 -11.880 1.00 90.06 81 GLY A C 1
ATOM 621 O O . GLY A 1 81 ? -11.788 20.648 -13.080 1.00 90.06 81 GLY A O 1
ATOM 622 N N . ASN A 1 82 ? -11.549 21.285 -10.940 1.00 82.75 82 ASN A N 1
ATOM 623 C CA . ASN A 1 82 ? -10.904 22.565 -11.261 1.00 82.75 82 ASN A CA 1
ATOM 624 C C . ASN A 1 82 ? -9.572 22.389 -12.013 1.00 82.75 82 ASN A C 1
ATOM 626 O O . ASN A 1 82 ? -9.258 23.180 -12.897 1.00 82.75 82 ASN A O 1
ATOM 630 N N . ASN A 1 83 ? -8.813 21.338 -11.678 1.00 85.94 83 ASN A N 1
ATOM 631 C CA . ASN A 1 83 ? -7.426 21.140 -12.114 1.00 85.94 83 ASN A CA 1
ATOM 632 C C . ASN A 1 83 ? -7.241 19.879 -12.989 1.00 85.94 83 ASN A C 1
ATOM 634 O O . ASN A 1 83 ? -6.128 19.371 -13.111 1.00 85.94 83 ASN A O 1
ATOM 638 N N . GLY A 1 84 ? -8.318 19.341 -13.571 1.00 91.25 84 GLY A N 1
ATOM 639 C CA . GLY A 1 84 ? -8.264 18.164 -14.444 1.00 91.25 84 GLY A CA 1
ATOM 640 C C . GLY A 1 84 ? -9.637 17.549 -14.719 1.00 91.25 84 GLY A C 1
ATOM 641 O O . GLY A 1 84 ? -10.630 17.896 -14.075 1.00 91.25 84 GLY A O 1
ATOM 642 N N . SER A 1 85 ? -9.698 16.616 -15.666 1.00 94.12 85 SER A N 1
ATOM 643 C CA . SER A 1 85 ? -10.886 15.798 -15.925 1.00 94.12 85 SER A CA 1
ATOM 644 C C . SER A 1 85 ? -10.521 14.357 -16.275 1.00 94.12 85 SER A C 1
ATOM 646 O O . SER A 1 85 ? -9.364 14.038 -16.552 1.00 94.12 85 SER A O 1
ATOM 648 N N . ILE A 1 86 ? -11.514 13.476 -16.207 1.00 95.19 86 ILE A N 1
ATOM 649 C CA . ILE A 1 86 ? -11.410 12.057 -16.536 1.00 95.19 86 ILE A CA 1
ATOM 650 C C . ILE A 1 86 ? -12.779 11.545 -16.994 1.00 95.19 86 ILE A C 1
ATOM 652 O O . ILE A 1 86 ? -13.800 11.894 -16.404 1.00 95.19 86 ILE A O 1
ATOM 656 N N . GLU A 1 87 ? -12.818 10.720 -18.033 1.00 95.38 87 GLU A N 1
ATOM 657 C CA . GLU A 1 87 ? -14.048 10.090 -18.519 1.00 95.38 87 GLU A CA 1
ATOM 658 C C . GLU A 1 87 ? -14.123 8.646 -18.020 1.00 95.38 87 GLU A C 1
ATOM 660 O O . GLU A 1 87 ? -13.233 7.845 -18.294 1.00 95.38 87 GLU A O 1
ATOM 665 N N . LEU A 1 88 ? -15.162 8.309 -17.259 1.00 94.31 88 LEU A N 1
ATOM 666 C CA . LEU A 1 88 ? -15.415 6.950 -16.781 1.00 94.31 88 LEU A CA 1
ATOM 667 C C . LEU A 1 88 ? -16.215 6.192 -17.839 1.00 94.31 88 LEU A C 1
ATOM 669 O O . LEU A 1 88 ? -17.345 6.587 -18.125 1.00 94.31 88 LEU A O 1
ATOM 673 N N . LEU A 1 89 ? -15.660 5.116 -18.396 1.00 92.31 89 LEU A N 1
ATOM 674 C CA . LEU A 1 89 ? -16.327 4.358 -19.454 1.00 92.31 89 LEU A CA 1
ATOM 675 C C . LEU A 1 89 ? -17.333 3.345 -18.888 1.00 92.31 89 LEU A C 1
ATOM 677 O O . LEU A 1 89 ? -17.176 2.814 -17.784 1.00 92.31 89 LEU A O 1
ATOM 681 N N . ASN A 1 90 ? -18.358 3.034 -19.685 1.00 88.31 90 ASN A N 1
ATOM 682 C CA . ASN A 1 90 ? -19.399 2.057 -19.345 1.00 88.31 90 ASN A CA 1
ATOM 683 C C . ASN A 1 90 ? -18.894 0.595 -19.260 1.00 88.31 90 ASN A C 1
ATOM 685 O O . ASN A 1 90 ? -19.672 -0.298 -18.935 1.00 88.31 90 ASN A O 1
ATOM 689 N N . ASP A 1 91 ? -17.606 0.329 -19.514 1.00 89.94 91 ASP A N 1
ATOM 690 C CA . ASP A 1 91 ? -16.982 -0.995 -19.343 1.00 89.94 91 ASP A CA 1
ATOM 691 C C . ASP A 1 91 ? -16.727 -1.368 -17.865 1.00 89.94 91 ASP A C 1
ATOM 693 O O . ASP A 1 91 ? -16.361 -2.505 -17.559 1.00 89.94 91 ASP A O 1
ATOM 697 N N . HIS A 1 92 ? -16.889 -0.406 -16.945 1.00 89.25 92 HIS A N 1
ATOM 698 C CA . HIS A 1 92 ? -16.567 -0.510 -15.519 1.00 89.25 92 HIS A CA 1
ATOM 699 C C . HIS A 1 92 ? -15.115 -0.933 -15.200 1.00 89.25 92 HIS A C 1
ATOM 701 O O . HIS A 1 92 ? -14.803 -1.308 -14.064 1.00 89.25 92 HIS A O 1
ATOM 707 N N . ALA A 1 93 ? -14.199 -0.840 -16.164 1.00 90.88 93 ALA A N 1
ATOM 708 C CA . ALA A 1 93 ? -12.822 -1.315 -16.069 1.00 90.88 93 ALA A CA 1
ATOM 709 C C . ALA A 1 93 ? -11.778 -0.250 -16.436 1.00 90.88 93 ALA A C 1
ATOM 711 O O . ALA A 1 93 ? -10.659 -0.298 -15.904 1.00 90.88 93 ALA A O 1
ATOM 712 N N . THR A 1 94 ? -12.125 0.707 -17.300 1.00 93.25 94 THR A N 1
ATOM 713 C CA . THR A 1 94 ? -11.218 1.739 -17.805 1.00 93.25 94 THR A CA 1
ATOM 714 C C . THR A 1 94 ? -11.806 3.150 -17.736 1.00 93.25 94 THR A C 1
ATOM 716 O O . THR A 1 94 ? -12.992 3.376 -17.494 1.00 93.25 94 THR A O 1
ATOM 719 N N . ALA A 1 95 ? -10.920 4.130 -17.887 1.00 94.62 95 ALA A N 1
ATOM 720 C CA . ALA A 1 95 ? -11.260 5.541 -17.967 1.00 94.62 95 ALA A CA 1
ATOM 721 C C . ALA A 1 95 ? -10.314 6.254 -18.942 1.00 94.62 95 ALA A C 1
ATOM 723 O O . ALA A 1 95 ? -9.150 5.860 -19.053 1.00 94.62 95 ALA A O 1
ATOM 724 N N . LEU A 1 96 ? -10.784 7.300 -19.624 1.00 94.50 96 LEU A N 1
ATOM 725 C CA . LEU A 1 96 ? -9.967 8.122 -20.522 1.00 94.50 96 LEU A CA 1
ATOM 726 C C . LEU A 1 96 ? -9.456 9.373 -19.801 1.00 94.50 96 LEU A C 1
ATOM 728 O O . LEU A 1 96 ? -10.202 10.070 -19.112 1.00 94.50 96 LEU A O 1
ATOM 732 N N . LEU A 1 97 ? -8.172 9.669 -19.982 1.00 93.56 97 LEU A N 1
ATOM 733 C CA . LEU A 1 97 ? -7.568 10.950 -19.614 1.00 93.56 97 LEU A CA 1
ATOM 734 C C . LEU A 1 97 ? -7.834 12.012 -20.706 1.00 93.56 97 LEU A C 1
ATOM 736 O O . LEU A 1 97 ? -8.129 11.639 -21.842 1.00 93.56 97 LEU A O 1
ATOM 740 N N . PRO A 1 98 ? -7.658 13.323 -20.432 1.00 89.44 98 PRO A N 1
ATOM 741 C CA . PRO A 1 98 ? -7.989 14.402 -21.380 1.00 89.44 98 PRO A CA 1
ATOM 742 C C . PRO A 1 98 ? -7.208 14.390 -22.706 1.00 89.44 98 PRO A C 1
ATOM 744 O O . PRO A 1 98 ? -7.544 15.123 -23.628 1.00 89.44 98 PRO A O 1
ATOM 747 N N . ASN A 1 99 ? -6.162 13.568 -22.811 1.00 90.88 99 ASN A N 1
ATOM 748 C CA . ASN A 1 99 ? -5.394 13.312 -24.032 1.00 90.88 99 ASN A CA 1
ATOM 749 C C . ASN A 1 99 ? -5.815 12.011 -24.752 1.00 90.88 99 ASN A C 1
ATOM 751 O O . ASN A 1 99 ? -5.019 11.437 -25.491 1.00 90.88 99 ASN A O 1
ATOM 755 N N . GLY A 1 100 ? -7.015 11.490 -24.474 1.00 89.94 100 GLY A N 1
ATOM 756 C CA . GLY A 1 100 ? -7.545 10.244 -25.040 1.00 89.94 100 GLY A CA 1
ATOM 757 C C . GLY A 1 100 ? -6.905 8.959 -24.497 1.00 89.94 100 GLY A C 1
ATOM 758 O O . GLY A 1 100 ? -7.287 7.863 -24.903 1.00 89.94 100 GLY A O 1
ATOM 759 N N . LYS A 1 101 ? -5.933 9.043 -23.577 1.00 93.00 101 LYS A N 1
ATOM 760 C CA . LYS A 1 101 ? -5.244 7.855 -23.058 1.00 93.00 101 LYS A CA 1
ATOM 761 C C . LYS A 1 101 ? -6.134 7.070 -22.094 1.00 93.00 101 LYS A C 1
ATOM 763 O O . LYS A 1 101 ? -6.416 7.539 -20.992 1.00 93.00 101 LYS A O 1
ATOM 768 N N . ALA A 1 102 ? -6.465 5.835 -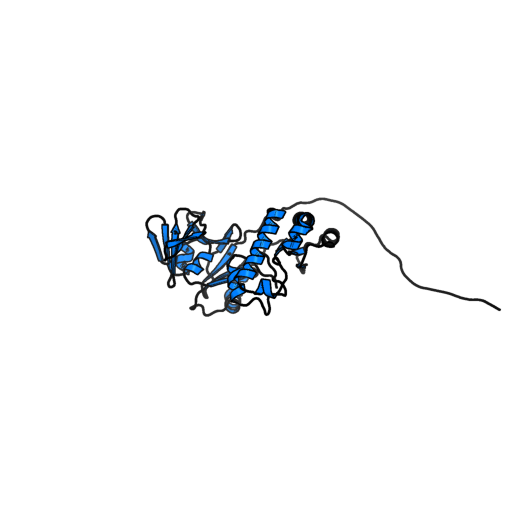22.466 1.00 93.81 102 ALA A N 1
ATOM 769 C CA . ALA A 1 102 ? -7.104 4.874 -21.575 1.00 93.81 102 ALA A CA 1
ATOM 770 C C . ALA A 1 102 ? -6.186 4.455 -20.408 1.00 93.81 102 ALA A C 1
ATOM 772 O O . ALA A 1 102 ? -4.986 4.211 -20.585 1.00 93.81 102 ALA A O 1
ATOM 773 N N . ILE A 1 103 ? -6.765 4.337 -19.212 1.00 92.69 103 ILE A N 1
ATOM 774 C CA . ILE A 1 103 ? -6.116 3.845 -17.991 1.00 92.69 103 ILE A CA 1
ATOM 775 C C . ILE A 1 103 ? -7.009 2.838 -17.239 1.00 92.69 103 ILE A C 1
ATOM 777 O O . ILE A 1 103 ? -8.233 2.955 -17.282 1.00 92.69 103 ILE A O 1
ATOM 781 N N . PRO A 1 104 ? -6.432 1.858 -16.513 1.00 92.88 104 PRO A N 1
ATOM 782 C CA . PRO A 1 104 ? -7.200 0.877 -15.746 1.00 92.88 104 PRO A CA 1
ATOM 783 C C . PRO A 1 104 ? -7.787 1.495 -14.467 1.00 92.88 104 PRO A C 1
ATOM 785 O O . PRO A 1 104 ? -7.089 1.719 -13.467 1.00 92.88 104 PRO A O 1
ATOM 788 N N . LEU A 1 105 ? -9.097 1.728 -14.481 1.00 92.06 105 LEU A N 1
ATOM 789 C CA . LEU A 1 105 ? -9.852 2.361 -13.406 1.00 92.06 105 LEU A CA 1
ATOM 790 C C . LEU A 1 105 ? -11.180 1.621 -13.228 1.00 92.06 105 LEU A C 1
ATOM 792 O O . LEU A 1 105 ? -12.213 1.986 -13.776 1.00 92.06 105 LEU A O 1
ATOM 796 N N . LYS A 1 106 ? -11.126 0.542 -12.445 1.00 94.44 106 LYS A N 1
ATOM 797 C CA . LYS A 1 106 ? -12.302 -0.278 -12.152 1.00 94.44 106 LYS A CA 1
ATOM 798 C C . LYS A 1 106 ? -13.327 0.520 -11.354 1.00 94.44 106 LYS A C 1
ATOM 800 O O . LYS A 1 106 ? -12.960 1.199 -10.397 1.00 94.44 106 LYS A O 1
ATOM 805 N N . THR A 1 107 ? -14.593 0.388 -11.720 1.00 93.69 107 THR A N 1
ATOM 806 C CA . THR A 1 107 ? -15.754 0.891 -10.977 1.00 93.69 107 THR A CA 1
ATOM 807 C C . THR A 1 107 ? -16.741 -0.260 -10.764 1.00 93.69 107 THR A C 1
ATOM 809 O O . THR A 1 107 ? -16.535 -1.363 -11.267 1.00 93.69 107 THR A O 1
ATOM 812 N N . PHE A 1 108 ? -17.787 -0.052 -9.970 1.00 92.00 108 PHE A N 1
ATOM 813 C CA . PHE A 1 108 ? -18.906 -0.995 -9.858 1.00 92.00 108 PHE A CA 1
ATOM 814 C C . PHE A 1 108 ? -20.155 -0.273 -9.358 1.00 92.00 108 PHE A C 1
ATOM 816 O O . PHE A 1 108 ? -20.055 0.813 -8.793 1.00 92.00 108 PHE A O 1
ATOM 823 N N . VAL A 1 109 ? -21.337 -0.864 -9.519 1.00 89.44 109 VAL A N 1
ATOM 824 C CA . VAL A 1 109 ? -22.568 -0.328 -8.918 1.00 89.44 109 VAL A CA 1
ATOM 825 C C . VAL A 1 109 ? -22.810 -0.995 -7.563 1.00 89.44 109 VAL A C 1
ATOM 827 O O . VAL A 1 109 ? -22.764 -2.218 -7.450 1.00 89.44 109 VAL A O 1
ATOM 830 N N . LYS A 1 110 ? -23.095 -0.200 -6.526 1.00 85.38 110 LYS A N 1
ATOM 831 C CA . LYS A 1 110 ? -23.569 -0.681 -5.218 1.00 85.38 110 LYS A CA 1
ATOM 832 C C . LYS A 1 110 ? -24.755 0.165 -4.773 1.00 85.38 110 LYS A C 1
ATOM 834 O O . LYS A 1 110 ? -24.655 1.386 -4.724 1.00 85.38 110 LYS A O 1
ATOM 839 N N . ASN A 1 111 ? -25.878 -0.479 -4.454 1.00 85.44 111 ASN A N 1
ATOM 840 C CA . ASN A 1 111 ? -27.119 0.172 -4.009 1.00 85.44 111 ASN A CA 1
ATOM 841 C C . ASN A 1 111 ? -27.555 1.330 -4.942 1.00 85.44 111 ASN A C 1
ATOM 843 O O . ASN A 1 111 ? -27.876 2.424 -4.480 1.00 85.44 111 ASN A O 1
ATOM 847 N N . GLY A 1 112 ? -27.476 1.116 -6.263 1.00 86.12 112 GLY A N 1
ATOM 848 C CA . GLY A 1 112 ? -27.802 2.124 -7.282 1.00 86.12 112 GLY A CA 1
ATOM 849 C C . GLY A 1 112 ? -26.791 3.273 -7.437 1.00 86.12 112 GLY A C 1
ATOM 850 O O . GLY A 1 112 ? -27.052 4.201 -8.195 1.00 86.12 112 GLY A O 1
ATOM 851 N N . ARG A 1 113 ? -25.642 3.243 -6.744 1.00 89.19 113 ARG A N 1
ATOM 852 C CA . ARG A 1 113 ? -24.581 4.260 -6.848 1.00 89.19 113 ARG A CA 1
ATOM 853 C C . ARG A 1 113 ? -23.361 3.703 -7.575 1.00 89.19 113 ARG A C 1
ATOM 855 O O . ARG A 1 113 ? -22.881 2.623 -7.231 1.00 89.19 113 ARG A O 1
ATOM 862 N N . THR A 1 114 ? -22.823 4.463 -8.527 1.00 92.50 114 THR A N 1
ATOM 863 C CA . THR A 1 114 ? -21.520 4.179 -9.146 1.00 92.50 114 THR A CA 1
ATOM 864 C C . THR A 1 114 ? -20.416 4.403 -8.118 1.00 92.50 114 THR A C 1
ATOM 866 O O . THR A 1 114 ? -20.158 5.532 -7.700 1.00 92.50 114 THR A O 1
ATOM 869 N N . MET A 1 115 ? -19.779 3.317 -7.697 1.00 94.62 115 MET A N 1
ATOM 870 C CA . MET A 1 115 ? -18.646 3.299 -6.784 1.00 94.62 115 MET A CA 1
ATOM 871 C C . MET A 1 115 ? -17.353 3.476 -7.577 1.00 94.62 115 MET A C 1
ATOM 873 O O . MET A 1 115 ? -17.011 2.655 -8.432 1.00 94.62 115 MET A O 1
ATOM 877 N N . VAL A 1 116 ? -16.629 4.548 -7.274 1.00 96.25 116 VAL A N 1
ATOM 878 C CA . VAL A 1 116 ? -15.378 4.936 -7.926 1.00 96.25 116 VAL A CA 1
ATOM 879 C C . VAL A 1 116 ? -14.210 4.862 -6.942 1.00 96.25 116 VAL A C 1
ATOM 881 O O . VAL A 1 116 ? -14.381 5.170 -5.758 1.00 96.25 116 VAL A O 1
ATOM 884 N N . PRO A 1 117 ? -13.017 4.432 -7.385 1.00 95.75 117 PRO A N 1
ATOM 885 C CA . PRO A 1 117 ? -11.865 4.293 -6.512 1.00 95.75 117 PRO A CA 1
ATOM 886 C C . PRO A 1 117 ? -11.313 5.683 -6.188 1.00 95.75 117 PRO A C 1
ATOM 888 O O . PRO A 1 117 ? -11.035 6.466 -7.096 1.00 95.75 117 PRO A O 1
ATOM 891 N N . VAL A 1 118 ? -11.097 5.987 -4.904 1.00 94.75 118 VAL A N 1
ATOM 892 C CA . VAL A 1 118 ? -10.719 7.340 -4.436 1.00 94.75 118 VAL A CA 1
ATOM 893 C C . VAL A 1 118 ? -9.451 7.860 -5.127 1.00 94.75 118 VAL A C 1
ATOM 895 O O . VAL A 1 118 ? -9.337 9.055 -5.378 1.00 94.75 118 VAL A O 1
ATOM 898 N N . LYS A 1 119 ? -8.550 6.966 -5.568 1.00 93.19 119 LYS A N 1
ATOM 899 C CA . LYS A 1 119 ? -7.373 7.311 -6.386 1.00 93.19 119 LYS A CA 1
ATOM 900 C C . LYS A 1 119 ? -7.686 8.145 -7.640 1.00 93.19 119 LYS A C 1
ATOM 902 O O . LYS A 1 119 ? -6.790 8.832 -8.127 1.00 93.19 119 LYS A O 1
ATOM 907 N N . MET A 1 120 ? -8.923 8.123 -8.158 1.00 94.44 120 MET A N 1
ATOM 908 C CA . MET A 1 120 ? -9.305 8.908 -9.337 1.00 94.44 120 MET A CA 1
ATOM 909 C C . MET A 1 120 ? -9.143 10.421 -9.137 1.00 94.44 120 MET A C 1
ATOM 911 O O . MET A 1 120 ? -8.907 11.136 -10.106 1.00 94.44 120 MET A O 1
ATOM 915 N N . THR A 1 121 ? -9.217 10.916 -7.896 1.00 94.31 121 THR A N 1
ATOM 916 C CA . THR A 1 121 ? -9.108 12.355 -7.601 1.00 94.31 121 THR A CA 1
ATOM 917 C C . THR A 1 121 ? -7.718 12.914 -7.914 1.00 94.31 121 THR A C 1
ATOM 919 O O . THR A 1 121 ? -7.581 14.118 -8.118 1.00 94.31 121 THR A O 1
ATOM 922 N N . SER A 1 122 ? -6.698 12.055 -8.037 1.00 91.94 122 SER A N 1
ATOM 923 C CA . SER A 1 122 ? -5.362 12.454 -8.502 1.00 91.94 122 SER A CA 1
ATOM 924 C C . SER A 1 122 ? -5.365 12.978 -9.944 1.00 91.94 122 SER A C 1
ATOM 926 O O . SER A 1 122 ? -4.687 13.962 -10.229 1.00 91.94 122 SER A O 1
ATOM 928 N N . TYR A 1 123 ? -6.208 12.428 -10.826 1.00 92.06 123 TYR A N 1
ATOM 929 C CA . TYR A 1 123 ? -6.402 12.927 -12.197 1.00 92.06 123 TYR A CA 1
ATOM 930 C C . TYR A 1 123 ? -7.230 14.224 -12.259 1.00 92.06 123 TYR A C 1
ATOM 932 O O . TYR A 1 123 ? -7.316 14.861 -13.303 1.00 92.06 123 TYR A O 1
ATOM 940 N N . LEU A 1 124 ? -7.816 14.633 -11.128 1.00 92.56 124 LEU A N 1
ATOM 941 C CA . LEU A 1 124 ? -8.586 15.869 -10.958 1.00 92.56 124 LEU A CA 1
ATOM 942 C C . LEU A 1 124 ? -7.789 16.955 -10.204 1.00 92.56 124 LEU A C 1
ATOM 944 O O . LEU A 1 124 ? -8.335 18.007 -9.871 1.00 92.56 124 LEU A O 1
ATOM 948 N N . GLY A 1 125 ? -6.504 16.695 -9.926 1.00 89.06 125 GLY A N 1
ATOM 949 C CA . GLY A 1 125 ? -5.579 17.619 -9.262 1.00 89.06 125 GLY A CA 1
ATOM 950 C C . GLY A 1 125 ? -5.605 17.603 -7.729 1.00 89.06 125 GLY A C 1
ATOM 951 O O . GLY A 1 125 ? -5.156 18.571 -7.113 1.00 89.06 125 GLY A O 1
ATOM 952 N N . PHE A 1 126 ? -6.104 16.533 -7.099 1.00 93.06 126 PHE A N 1
ATOM 953 C CA . PHE A 1 126 ? -6.073 16.363 -5.641 1.00 93.06 126 PHE A CA 1
ATOM 954 C C . PHE A 1 126 ? -4.992 15.368 -5.191 1.00 93.06 126 PHE A C 1
ATOM 956 O O . PHE A 1 126 ? -4.859 14.271 -5.731 1.00 93.06 126 PHE A O 1
ATOM 963 N N . SER A 1 127 ? -4.270 15.723 -4.130 1.00 92.44 127 SER A N 1
ATOM 964 C CA . SER A 1 127 ? -3.459 14.795 -3.340 1.00 92.44 127 SER A CA 1
ATOM 965 C C . SER A 1 127 ? -4.337 13.902 -2.459 1.00 92.44 127 SER A C 1
ATOM 967 O O . SER A 1 127 ? -5.486 14.234 -2.155 1.00 92.44 127 SER A O 1
ATOM 969 N N . ILE A 1 128 ? -3.784 12.763 -2.038 1.00 92.38 128 ILE A N 1
ATOM 970 C CA . ILE A 1 128 ? -4.452 11.798 -1.160 1.00 92.38 128 ILE A CA 1
ATOM 971 C C . ILE A 1 128 ? -3.478 11.398 -0.052 1.00 92.38 128 ILE A C 1
ATOM 973 O O . ILE A 1 128 ? -2.355 10.986 -0.343 1.00 92.38 128 ILE A O 1
ATOM 977 N N . SER A 1 129 ? -3.909 11.478 1.206 1.00 89.75 129 SER A N 1
ATOM 978 C CA . SER A 1 129 ? -3.191 10.927 2.355 1.00 89.75 129 SER A CA 1
ATOM 979 C C . SER A 1 129 ? -4.039 9.867 3.057 1.00 89.75 129 SER A C 1
ATOM 981 O O . SER A 1 129 ? -5.268 9.926 3.087 1.00 89.75 129 SER A O 1
ATOM 983 N N . PHE A 1 130 ? -3.374 8.854 3.608 1.00 87.88 130 PHE A N 1
ATOM 984 C CA . PHE A 1 130 ? -4.011 7.743 4.307 1.00 87.88 130 PHE A CA 1
ATOM 985 C C . PHE A 1 130 ? -3.447 7.625 5.727 1.00 87.88 130 PHE A C 1
ATOM 987 O O . PHE A 1 130 ? -2.247 7.817 5.948 1.00 87.88 130 PHE A O 1
ATOM 994 N N . LYS A 1 131 ? -4.336 7.369 6.692 1.00 84.38 131 LYS A N 1
ATOM 995 C CA . LYS A 1 131 ? -4.065 7.325 8.132 1.00 84.38 131 LYS A CA 1
ATOM 996 C C . LYS A 1 131 ? -4.803 6.124 8.755 1.00 84.38 131 LYS A C 1
ATOM 998 O O . LYS A 1 131 ? -5.894 6.294 9.306 1.00 84.38 131 LYS A O 1
ATOM 1003 N N . PRO A 1 132 ? -4.237 4.901 8.660 1.00 76.88 132 PRO A N 1
ATOM 1004 C CA . PRO A 1 132 ? -4.906 3.671 9.101 1.00 76.88 132 PRO A CA 1
ATOM 1005 C C . PRO A 1 132 ? -5.285 3.698 10.585 1.00 76.88 132 PRO A C 1
ATOM 1007 O O . PRO A 1 132 ? -6.403 3.343 10.937 1.00 76.88 132 PRO A O 1
ATOM 1010 N N . ALA A 1 133 ? -4.395 4.196 11.449 1.00 75.00 133 ALA A N 1
ATOM 1011 C CA . ALA A 1 133 ? -4.604 4.263 12.900 1.00 75.00 133 ALA A CA 1
ATOM 1012 C C . ALA A 1 133 ? -5.715 5.243 13.346 1.00 75.00 133 ALA A C 1
ATOM 1014 O O . ALA A 1 133 ? -6.032 5.319 14.531 1.00 75.00 133 ALA A O 1
ATOM 1015 N N . GLN A 1 134 ? -6.291 6.009 12.415 1.00 83.44 134 GLN A N 1
ATOM 1016 C CA . GLN A 1 134 ? -7.403 6.936 12.641 1.00 83.44 134 GLN A CA 1
ATOM 1017 C C . GLN A 1 134 ? -8.617 6.612 11.751 1.00 83.44 134 GLN A C 1
ATOM 1019 O O . GLN A 1 134 ? -9.539 7.421 11.668 1.00 83.44 134 GLN A O 1
ATOM 1024 N N . SER A 1 135 ? -8.603 5.464 11.057 1.00 87.44 135 SER A N 1
ATOM 1025 C CA . SER A 1 135 ? -9.610 5.063 10.064 1.00 87.44 135 SER A CA 1
ATOM 1026 C C . SER A 1 135 ? -9.926 6.169 9.042 1.00 87.44 135 SER A C 1
ATOM 1028 O O . SER A 1 135 ? -11.082 6.369 8.673 1.00 87.44 135 SER A O 1
ATOM 1030 N N . LEU A 1 136 ? -8.905 6.917 8.601 1.00 89.69 136 LEU A N 1
ATOM 1031 C CA . LEU A 1 136 ? -9.052 8.136 7.798 1.00 89.69 136 LEU A CA 1
ATOM 1032 C C . LEU A 1 136 ? -8.356 8.014 6.434 1.00 89.69 136 LEU A C 1
ATOM 1034 O O . LEU A 1 136 ? -7.176 7.667 6.341 1.00 89.69 136 LEU A O 1
ATOM 1038 N N . LEU A 1 137 ? -9.083 8.396 5.385 1.00 93.56 137 LEU A N 1
ATOM 1039 C CA . LEU A 1 137 ? -8.572 8.662 4.040 1.00 93.56 137 LEU A CA 1
ATOM 1040 C C . LEU A 1 137 ? -8.893 10.119 3.699 1.00 93.56 137 LEU A C 1
ATOM 1042 O O . LEU A 1 137 ? -10.052 10.513 3.767 1.00 93.56 137 LEU A O 1
ATOM 1046 N N . ARG A 1 138 ? -7.903 10.940 3.352 1.00 95.25 138 ARG A N 1
ATOM 1047 C CA . ARG A 1 138 ? -8.091 12.378 3.118 1.00 95.25 138 ARG A CA 1
ATOM 1048 C C . ARG A 1 138 ? -7.714 12.745 1.689 1.00 95.25 138 ARG A C 1
ATOM 1050 O O . ARG A 1 138 ? -6.614 12.439 1.244 1.00 95.25 138 ARG A O 1
ATOM 1057 N N . VAL A 1 139 ? -8.613 13.431 0.992 1.00 95.94 139 VAL A N 1
ATOM 1058 C CA . VAL A 1 139 ? -8.397 14.019 -0.336 1.00 95.94 139 VAL A CA 1
ATOM 1059 C C . VAL A 1 139 ? -8.256 15.530 -0.170 1.00 95.94 139 VAL A C 1
ATOM 1061 O O . VAL A 1 139 ? -9.067 16.147 0.516 1.00 95.94 139 VAL A O 1
ATOM 1064 N N . TYR A 1 140 ? -7.230 16.147 -0.751 1.00 95.12 140 TYR A N 1
ATOM 1065 C CA . TYR A 1 140 ? -6.966 17.576 -0.550 1.00 95.12 140 TYR A CA 1
ATOM 1066 C C . TYR A 1 140 ? -6.209 18.213 -1.720 1.00 95.12 140 TYR A C 1
ATOM 1068 O O . TYR A 1 140 ? -5.535 17.528 -2.485 1.00 95.12 140 TYR A O 1
ATOM 1076 N N . ASN A 1 141 ? -6.316 19.530 -1.871 1.00 92.69 141 ASN A N 1
ATOM 1077 C CA . ASN A 1 141 ? -5.548 20.311 -2.845 1.00 92.69 141 ASN A CA 1
ATOM 1078 C C . ASN A 1 141 ? -4.802 21.474 -2.159 1.00 92.69 141 ASN A C 1
ATOM 1080 O O . ASN A 1 141 ? -4.741 21.542 -0.932 1.00 92.69 141 ASN A O 1
ATOM 1084 N N . SER A 1 142 ? -4.217 22.382 -2.943 1.00 89.75 142 SER A N 1
ATOM 1085 C CA . SER A 1 142 ? -3.465 23.549 -2.451 1.00 89.75 142 SER A CA 1
ATOM 1086 C C . SER A 1 142 ? -4.291 24.565 -1.647 1.00 89.75 142 SER A C 1
ATOM 1088 O O . SER A 1 142 ? -3.708 25.450 -1.031 1.00 89.75 142 SER A O 1
ATOM 1090 N N . GLY A 1 143 ? -5.625 24.454 -1.631 1.00 90.06 143 GLY A N 1
ATOM 1091 C CA . GLY A 1 143 ? -6.511 25.272 -0.798 1.00 90.06 143 GLY A CA 1
ATOM 1092 C C . GLY A 1 143 ? -6.737 24.733 0.621 1.00 90.06 143 GLY A C 1
ATOM 1093 O O . GLY A 1 143 ? -7.398 25.406 1.412 1.00 90.06 143 GLY A O 1
ATOM 1094 N N . ALA A 1 144 ? -6.228 23.541 0.955 1.00 93.31 144 ALA A N 1
ATOM 1095 C CA . ALA A 1 144 ? -6.298 22.995 2.310 1.00 93.31 144 ALA A CA 1
ATOM 1096 C C . ALA A 1 144 ? -5.291 23.695 3.239 1.00 93.31 144 ALA A C 1
ATOM 1098 O O . ALA A 1 144 ? -4.102 23.774 2.935 1.00 93.31 144 ALA A O 1
ATOM 1099 N N . LYS A 1 145 ? -5.771 24.188 4.382 1.00 96.62 145 LYS A N 1
ATOM 1100 C CA . LYS A 1 145 ? -4.993 24.949 5.372 1.00 96.62 145 LYS A CA 1
ATOM 1101 C C . LYS A 1 145 ? -4.336 24.056 6.422 1.00 96.62 145 LYS A C 1
ATOM 1103 O O . LYS A 1 145 ? -3.375 24.475 7.060 1.00 96.62 145 LYS A O 1
ATOM 1108 N N . LEU A 1 146 ? -4.865 22.851 6.634 1.00 94.50 146 LEU A N 1
ATOM 1109 C CA . LEU A 1 146 ? -4.374 21.908 7.637 1.00 94.50 146 LEU A CA 1
ATOM 1110 C C . LEU A 1 146 ? -3.431 20.882 7.001 1.00 94.50 146 LEU A C 1
ATOM 1112 O O . LEU A 1 146 ? -3.782 20.239 6.007 1.00 94.50 146 LEU A O 1
ATOM 1116 N N . ASP A 1 147 ? -2.287 20.613 7.631 1.00 93.31 147 ASP A N 1
ATOM 1117 C CA . ASP A 1 147 ? -1.592 19.344 7.402 1.00 93.31 147 ASP A CA 1
ATOM 1118 C C . ASP A 1 147 ? -2.395 18.164 7.995 1.00 93.31 147 ASP A C 1
ATOM 1120 O O . ASP A 1 147 ? -3.448 18.336 8.616 1.00 93.31 147 ASP A O 1
ATOM 1124 N N . ASP A 1 148 ? -1.933 16.935 7.772 1.00 87.94 148 ASP A N 1
ATOM 1125 C CA . ASP A 1 148 ? -2.635 15.748 8.267 1.00 87.94 148 ASP A CA 1
ATOM 1126 C C . ASP A 1 148 ? -2.697 15.650 9.802 1.00 87.94 148 ASP A C 1
ATOM 1128 O O . ASP A 1 148 ? -3.656 15.092 10.334 1.00 87.94 148 ASP A O 1
ATOM 1132 N N . ALA A 1 149 ? -1.688 16.147 10.520 1.00 87.88 149 ALA A N 1
ATOM 1133 C CA . ALA A 1 149 ? -1.637 16.095 11.977 1.00 87.88 149 ALA A CA 1
ATOM 1134 C C . ALA A 1 149 ? -2.576 17.144 12.587 1.00 87.88 149 ALA A C 1
ATOM 1136 O O . ALA A 1 149 ? -3.336 16.831 13.506 1.00 87.88 149 ALA A O 1
ATOM 1137 N N . ALA A 1 150 ? -2.597 18.355 12.029 1.00 93.62 150 ALA A N 1
ATOM 1138 C CA . ALA A 1 150 ? -3.557 19.398 12.368 1.00 93.62 150 ALA A CA 1
ATOM 1139 C C . ALA A 1 150 ? -5.001 18.945 12.077 1.00 93.62 150 ALA A C 1
ATOM 1141 O O . ALA A 1 150 ? -5.865 19.067 12.945 1.00 93.62 150 ALA A O 1
ATOM 1142 N N . PHE A 1 151 ? -5.251 18.321 10.917 1.00 95.62 151 PHE A N 1
ATOM 1143 C CA . PHE A 1 151 ? -6.555 17.744 10.567 1.00 95.62 151 PHE A CA 1
ATOM 1144 C C . PHE A 1 151 ? -6.991 16.654 11.559 1.00 95.62 151 PHE A C 1
ATOM 1146 O O . PHE A 1 151 ? -8.112 16.692 12.071 1.00 95.62 151 PHE A O 1
ATOM 1153 N N . VAL A 1 152 ? -6.109 15.694 11.871 1.00 92.06 152 VAL A N 1
ATOM 1154 C CA . VAL A 1 152 ? -6.395 14.620 12.839 1.00 92.06 152 VAL A CA 1
ATOM 1155 C C . VAL A 1 152 ? -6.649 15.176 14.242 1.00 92.06 152 VAL A C 1
ATOM 1157 O O . VAL A 1 152 ? -7.540 14.681 14.928 1.00 92.06 152 VAL A O 1
ATOM 1160 N N . ASN A 1 153 ? -5.920 16.212 14.666 1.00 91.81 153 ASN A N 1
ATOM 1161 C CA . ASN A 1 153 ? -6.119 16.851 15.967 1.00 91.81 153 ASN A CA 1
ATOM 1162 C C . ASN A 1 153 ? -7.436 17.642 16.040 1.00 91.81 153 ASN A C 1
ATOM 1164 O O . ASN A 1 153 ? -8.157 17.512 17.029 1.00 91.81 153 ASN A O 1
ATOM 1168 N N . GLN A 1 154 ? -7.792 18.396 14.996 1.00 94.94 154 GLN A N 1
ATOM 1169 C CA . GLN A 1 154 ? -9.062 19.126 14.921 1.00 94.94 154 GLN A CA 1
ATOM 1170 C C . GLN A 1 154 ? -10.265 18.172 14.946 1.00 94.94 154 GLN A C 1
ATOM 1172 O O . GLN A 1 154 ? -11.200 18.357 15.726 1.00 94.94 154 GLN A O 1
ATOM 1177 N N . HIS A 1 155 ? -10.229 17.111 14.137 1.00 93.75 155 HIS A N 1
ATOM 1178 C CA . HIS A 1 155 ? -11.334 16.150 14.013 1.00 93.75 155 HIS A CA 1
ATOM 1179 C C . HIS A 1 155 ? -11.245 14.978 15.005 1.00 93.75 155 HIS A C 1
ATOM 1181 O O . HIS A 1 155 ? -12.017 14.020 14.914 1.00 93.75 155 HIS A O 1
ATOM 1187 N N . LYS A 1 156 ? -10.338 15.060 15.990 1.00 88.88 156 LYS A N 1
ATOM 1188 C CA . LYS A 1 156 ? -9.961 13.978 16.914 1.00 88.88 156 LYS A CA 1
ATOM 1189 C C . LYS A 1 156 ? -11.152 13.269 17.557 1.00 88.88 156 LYS A C 1
ATOM 1191 O O . LYS A 1 156 ? -11.180 12.045 17.557 1.00 88.88 156 LYS A O 1
ATOM 1196 N N . LYS A 1 157 ? -12.158 14.008 18.045 1.00 85.44 157 LYS A N 1
ATOM 1197 C CA . LYS A 1 157 ? -13.361 13.421 18.673 1.00 85.44 157 LYS A CA 1
ATOM 1198 C C . LYS A 1 157 ? -14.136 12.511 17.706 1.00 85.44 157 LYS A C 1
ATOM 1200 O O . LYS A 1 157 ? -14.464 11.384 18.063 1.00 85.44 157 LYS A O 1
ATOM 1205 N N . ALA A 1 158 ? -14.383 12.976 16.480 1.00 84.31 158 ALA A N 1
ATOM 1206 C CA . ALA A 1 158 ? -15.137 12.231 15.470 1.00 84.31 158 ALA A CA 1
ATOM 1207 C C . ALA A 1 158 ? -14.342 11.039 14.909 1.00 84.31 158 ALA A C 1
ATOM 1209 O O . ALA A 1 158 ? -14.907 9.972 14.673 1.00 84.31 158 ALA A O 1
ATOM 1210 N N . LEU A 1 159 ? -13.024 11.188 14.744 1.00 81.62 159 LEU A N 1
ATOM 1211 C CA . LEU A 1 159 ? -12.152 10.091 14.317 1.00 81.62 159 LEU A CA 1
ATOM 1212 C C . LEU A 1 159 ? -12.037 9.013 15.408 1.00 81.62 159 LEU A C 1
ATOM 1214 O O . LEU A 1 159 ? -12.219 7.835 15.118 1.00 81.62 159 LEU A O 1
ATOM 1218 N N . GLN A 1 160 ? -11.843 9.398 16.676 1.00 68.31 160 GLN A N 1
ATOM 1219 C CA . GLN A 1 160 ? -11.746 8.451 17.796 1.00 68.31 160 GLN A CA 1
ATOM 1220 C C . GLN A 1 160 ? -13.046 7.672 18.048 1.00 68.31 160 GLN A C 1
ATOM 1222 O O . GLN A 1 160 ? -12.972 6.488 18.362 1.00 68.31 160 GLN A O 1
ATOM 1227 N N . GLN A 1 161 ? -14.225 8.272 17.842 1.00 54.59 161 GLN A N 1
ATOM 1228 C CA . GLN A 1 161 ? -15.506 7.553 17.949 1.00 54.59 161 GLN A CA 1
ATOM 1229 C C . GLN A 1 161 ? -15.609 6.355 16.983 1.00 54.59 161 GLN A C 1
ATOM 1231 O O . GLN A 1 161 ? -16.249 5.359 17.319 1.00 54.59 161 GLN A O 1
ATOM 1236 N N . ASN A 1 162 ? -14.921 6.403 15.835 1.00 47.19 162 ASN A N 1
ATOM 1237 C CA . ASN A 1 162 ? -14.883 5.325 14.837 1.00 47.19 162 ASN A CA 1
ATOM 1238 C C . ASN A 1 162 ? -13.713 4.332 15.035 1.00 47.19 162 ASN A C 1
ATOM 1240 O O . ASN A 1 162 ? -13.547 3.416 14.234 1.00 47.19 162 ASN A O 1
ATOM 1244 N N . VAL A 1 163 ? -12.915 4.483 16.101 1.00 45.50 163 VAL A N 1
ATOM 1245 C CA . VAL A 1 163 ? -11.883 3.508 16.525 1.00 45.50 163 VAL A CA 1
ATOM 1246 C C . VAL A 1 163 ? -12.438 2.541 17.594 1.00 45.50 163 VAL A C 1
ATOM 1248 O O . VAL A 1 163 ? -11.761 1.614 18.040 1.00 45.50 163 VAL A O 1
ATOM 1251 N N . THR A 1 164 ? -13.707 2.698 17.981 1.00 37.44 164 THR A N 1
ATOM 1252 C CA . THR A 1 164 ? -14.389 1.802 18.920 1.00 37.44 164 THR A CA 1
ATOM 1253 C C . THR A 1 164 ? -14.630 0.421 18.292 1.00 37.44 164 THR A C 1
ATOM 1255 O O . THR A 1 164 ? -15.489 0.251 17.432 1.00 37.44 164 THR A O 1
ATOM 1258 N N . THR A 1 165 ? -13.879 -0.577 18.766 1.00 39.72 165 THR A N 1
ATOM 1259 C CA . THR A 1 165 ? -14.129 -2.025 18.598 1.00 39.72 165 THR A CA 1
ATOM 1260 C C . THR A 1 165 ? -14.204 -2.588 17.170 1.00 39.72 165 THR A C 1
ATOM 1262 O O . THR A 1 165 ? -15.165 -3.251 16.794 1.00 39.72 165 THR A O 1
ATOM 1265 N N . GLY A 1 166 ? -13.098 -2.482 16.430 1.00 35.47 166 GLY A N 1
ATOM 1266 C CA . GLY A 1 166 ? -12.695 -3.517 15.464 1.00 35.47 166 GLY A CA 1
ATOM 1267 C C . GLY A 1 166 ? -11.904 -4.638 16.156 1.00 35.47 166 GLY A C 1
ATOM 1268 O O . GLY A 1 166 ? -10.712 -4.792 15.906 1.00 35.47 166 GLY A O 1
ATOM 1269 N N . THR A 1 167 ? -12.506 -5.346 17.118 1.00 43.66 167 THR A N 1
ATOM 1270 C CA . THR A 1 167 ? -11.767 -6.193 18.077 1.00 43.66 167 THR A CA 1
ATOM 1271 C C . THR A 1 167 ? -11.558 -7.645 17.652 1.00 43.66 167 THR A C 1
ATOM 1273 O O . THR A 1 167 ? -12.455 -8.471 17.786 1.00 43.66 167 THR A O 1
ATOM 1276 N N . THR A 1 168 ? -10.296 -7.987 17.403 1.00 39.06 168 THR A N 1
ATOM 1277 C CA . THR A 1 168 ? -9.629 -9.072 18.144 1.00 39.06 168 THR A CA 1
ATOM 1278 C C . THR A 1 168 ? -8.465 -8.448 18.919 1.00 39.06 168 THR A C 1
ATOM 1280 O O . THR A 1 168 ? -7.680 -7.712 18.336 1.00 39.06 168 THR A O 1
ATOM 1283 N N . GLY A 1 169 ? -8.258 -8.673 20.211 1.00 46.78 169 GLY A N 1
ATOM 1284 C CA . GLY A 1 169 ? -9.012 -9.522 21.138 1.00 46.78 169 GLY A CA 1
ATOM 1285 C C . GLY A 1 169 ? -8.366 -9.586 22.529 1.00 46.78 169 GLY A C 1
ATOM 1286 O O . GLY A 1 169 ? -8.640 -10.505 23.287 1.00 46.78 169 GLY A O 1
ATOM 1287 N N . THR A 1 170 ? -7.487 -8.636 22.869 1.00 38.53 170 THR A N 1
ATOM 1288 C CA . THR A 1 170 ? -6.685 -8.648 24.100 1.00 38.53 170 THR A CA 1
ATOM 1289 C C . THR A 1 170 ? -6.816 -7.321 24.842 1.00 38.53 170 THR A C 1
ATOM 1291 O O . THR A 1 170 ? -6.308 -6.296 24.382 1.00 38.53 170 THR A O 1
ATOM 1294 N N . LYS A 1 171 ? -7.435 -7.328 26.030 1.00 47.88 171 LYS A N 1
ATOM 1295 C CA . LYS A 1 171 ? -7.285 -6.233 27.004 1.00 47.88 171 LYS A CA 1
ATOM 1296 C C . LYS A 1 171 ? -5.888 -6.332 27.632 1.00 47.88 171 LYS A C 1
ATOM 1298 O O . LYS A 1 171 ? -5.718 -6.937 28.682 1.00 47.88 171 LYS A O 1
ATOM 1303 N N . GLY A 1 172 ? -4.884 -5.781 26.955 1.00 63.41 172 GLY A N 1
ATOM 1304 C CA . GLY A 1 172 ? -3.481 -5.853 27.365 1.00 63.41 172 GLY A CA 1
ATOM 1305 C C . GLY A 1 172 ? -2.561 -5.058 26.439 1.00 63.41 172 GLY A C 1
ATOM 1306 O O . GLY A 1 172 ? -3.009 -4.489 25.444 1.00 63.41 172 GLY A O 1
ATOM 1307 N N . LYS A 1 173 ? -1.265 -5.011 26.764 1.00 83.56 173 LYS A N 1
ATOM 1308 C CA . LYS A 1 173 ? -0.244 -4.416 25.888 1.00 83.56 173 LYS A CA 1
ATOM 1309 C C . LYS A 1 173 ? 0.046 -5.378 24.731 1.00 83.56 173 LYS A C 1
ATOM 1311 O O . LYS A 1 173 ? 0.390 -6.529 24.977 1.00 83.56 173 LYS A O 1
ATOM 1316 N N . VAL A 1 174 ? -0.069 -4.904 23.492 1.00 83.75 174 VAL A N 1
ATOM 1317 C CA . VAL A 1 174 ? 0.263 -5.679 22.283 1.00 83.75 174 VAL A CA 1
ATOM 1318 C C . VAL A 1 174 ? 1.703 -5.381 21.867 1.00 83.75 174 VAL A C 1
ATOM 1320 O O . VAL A 1 174 ? 2.116 -4.222 21.863 1.00 83.75 174 VAL A O 1
ATOM 1323 N N . VAL A 1 175 ? 2.456 -6.420 21.499 1.00 89.75 175 VAL A N 1
ATOM 1324 C CA . VAL A 1 175 ? 3.816 -6.318 20.951 1.00 89.75 175 VAL A CA 1
ATOM 1325 C C . VAL A 1 175 ? 3.819 -6.938 19.558 1.00 89.75 175 VAL A C 1
ATOM 1327 O O . VAL A 1 175 ? 3.444 -8.096 19.395 1.00 89.75 175 VAL A O 1
ATOM 1330 N N . TYR A 1 176 ? 4.251 -6.174 18.556 1.00 92.31 176 TYR A N 1
ATOM 1331 C CA . TYR A 1 176 ? 4.374 -6.648 17.179 1.00 92.31 176 TYR A CA 1
ATOM 1332 C C . TYR A 1 176 ? 5.808 -7.114 16.928 1.00 92.31 176 TYR A C 1
ATOM 1334 O O . TYR A 1 176 ? 6.698 -6.300 16.698 1.00 92.31 176 TYR A O 1
ATOM 1342 N N . LEU A 1 177 ? 6.036 -8.428 16.976 1.00 95.25 177 LEU A N 1
ATOM 1343 C CA . LEU A 1 177 ? 7.305 -9.005 16.535 1.00 95.25 177 LEU A CA 1
ATOM 1344 C C . LEU A 1 177 ? 7.406 -8.886 15.009 1.00 95.25 177 LEU A C 1
ATOM 1346 O O . LEU A 1 177 ? 6.516 -9.355 14.293 1.00 95.25 177 LEU A O 1
ATOM 1350 N N . SER A 1 178 ? 8.483 -8.275 14.516 1.00 96.50 178 SER A N 1
ATOM 1351 C CA . SER A 1 178 ? 8.807 -8.196 13.089 1.00 96.50 178 SER A CA 1
ATOM 1352 C C . SER A 1 178 ? 10.209 -8.721 12.818 1.00 96.50 178 SER A C 1
ATOM 1354 O O . SER A 1 178 ? 11.133 -8.343 13.537 1.00 96.50 178 SER A O 1
ATOM 1356 N N . PHE A 1 179 ? 10.361 -9.524 11.769 1.00 97.38 179 PHE A N 1
ATOM 1357 C CA . PHE A 1 179 ? 11.645 -10.045 11.305 1.00 97.38 179 PHE A CA 1
ATOM 1358 C C . PHE A 1 179 ? 11.862 -9.653 9.844 1.00 97.38 179 PHE A C 1
ATOM 1360 O O . PHE A 1 179 ? 10.974 -9.870 9.017 1.00 97.38 179 PHE A O 1
ATOM 1367 N N . ASP A 1 180 ? 13.034 -9.103 9.546 1.00 97.25 180 ASP A N 1
ATOM 1368 C CA . ASP A 1 180 ? 13.388 -8.573 8.227 1.00 97.25 180 ASP A CA 1
ATOM 1369 C C . ASP A 1 180 ? 14.379 -9.523 7.516 1.00 97.25 180 ASP A C 1
ATOM 1371 O O . ASP A 1 180 ? 14.748 -10.563 8.072 1.00 97.25 180 ASP A O 1
ATOM 1375 N N . ASP A 1 181 ? 14.763 -9.210 6.274 1.00 94.88 181 ASP A N 1
ATOM 1376 C CA . ASP A 1 181 ? 15.694 -9.946 5.387 1.00 94.88 181 ASP A CA 1
ATOM 1377 C C . ASP A 1 181 ? 15.374 -11.421 5.058 1.00 94.88 181 ASP A C 1
ATOM 1379 O O . ASP A 1 181 ? 15.987 -12.009 4.164 1.00 94.88 181 ASP A O 1
ATOM 1383 N N . GLY A 1 182 ? 14.415 -12.047 5.738 1.00 91.12 182 GLY A N 1
ATOM 1384 C CA . GLY A 1 182 ? 14.110 -13.470 5.595 1.00 91.12 182 GLY A CA 1
ATOM 1385 C C . GLY A 1 182 ? 13.419 -13.870 4.276 1.00 91.12 182 GLY A C 1
ATOM 1386 O O . GLY A 1 182 ? 13.144 -13.036 3.413 1.00 91.12 182 GLY A O 1
ATOM 1387 N N . PRO A 1 183 ? 13.069 -15.161 4.122 1.00 97.19 183 PRO A N 1
ATOM 1388 C CA . PRO A 1 183 ? 13.447 -16.272 4.997 1.00 97.19 183 PRO A CA 1
ATOM 1389 C C . PRO A 1 183 ? 14.938 -16.635 4.884 1.00 97.19 183 PRO A C 1
ATOM 1391 O O . PRO A 1 183 ? 15.654 -16.120 4.034 1.00 97.19 183 PRO A O 1
ATOM 1394 N N . SER A 1 184 ? 15.416 -17.536 5.734 1.00 94.12 184 SER A N 1
ATOM 1395 C CA . SER A 1 184 ? 16.797 -18.027 5.732 1.00 94.12 184 SER A CA 1
ATOM 1396 C C . SER A 1 184 ? 16.877 -19.442 6.314 1.00 94.12 184 SER A C 1
ATOM 1398 O O . SER A 1 184 ? 15.885 -19.997 6.799 1.00 94.12 184 SER A O 1
ATOM 1400 N N . ALA A 1 185 ? 18.078 -20.027 6.356 1.00 92.56 185 ALA A N 1
ATOM 1401 C CA . ALA A 1 185 ? 18.321 -21.326 6.990 1.00 92.56 185 ALA A CA 1
ATOM 1402 C C . ALA A 1 185 ? 17.727 -21.451 8.415 1.00 92.56 185 ALA A C 1
ATOM 1404 O O . ALA A 1 185 ? 17.249 -22.522 8.784 1.00 92.56 185 ALA A O 1
ATOM 1405 N N . THR A 1 186 ? 17.679 -20.362 9.195 1.00 92.44 186 THR A N 1
ATOM 1406 C CA . THR A 1 186 ? 17.149 -20.362 10.572 1.00 92.44 186 THR A CA 1
ATOM 1407 C C . THR A 1 186 ? 15.647 -20.072 10.673 1.00 92.44 186 THR A C 1
ATOM 1409 O O . THR A 1 186 ? 15.065 -20.274 11.739 1.00 92.44 186 THR A O 1
ATOM 1412 N N . THR A 1 187 ? 14.963 -19.654 9.598 1.00 95.25 187 THR A N 1
ATOM 1413 C CA . THR A 1 187 ? 13.534 -19.286 9.680 1.00 95.25 187 THR A CA 1
ATOM 1414 C C . THR A 1 187 ? 12.636 -20.461 10.073 1.00 95.25 187 THR A C 1
ATOM 1416 O O . THR A 1 187 ? 11.665 -20.248 10.792 1.00 95.25 187 THR A O 1
ATOM 1419 N N . SER A 1 188 ? 12.969 -21.705 9.703 1.00 93.88 188 SER A N 1
ATOM 1420 C CA . SER A 1 188 ? 12.245 -22.892 10.195 1.00 93.88 188 SER A CA 1
ATOM 1421 C C . SER A 1 188 ? 12.248 -22.959 11.729 1.00 93.88 188 SER A C 1
ATOM 1423 O O . SER A 1 188 ? 11.184 -23.030 12.336 1.00 93.88 188 SER A O 1
ATOM 1425 N N . GLN A 1 189 ? 13.430 -22.832 12.342 1.00 94.12 189 GLN A N 1
ATOM 1426 C CA . GLN A 1 189 ? 13.619 -22.851 13.795 1.00 94.12 189 GLN A CA 1
ATOM 1427 C C . GLN A 1 189 ? 12.921 -21.664 14.477 1.00 94.12 189 GLN A C 1
ATOM 1429 O O . GLN A 1 189 ? 12.342 -21.818 15.550 1.00 94.12 189 GLN A O 1
ATOM 1434 N N . LEU A 1 190 ? 12.926 -20.483 13.851 1.00 97.19 190 LEU A N 1
ATOM 1435 C CA . LEU A 1 190 ? 12.184 -19.323 14.347 1.00 97.19 190 LEU A CA 1
ATOM 1436 C C . LEU A 1 190 ? 10.665 -19.564 14.326 1.00 97.19 190 LEU A C 1
ATOM 1438 O O . LEU A 1 190 ? 9.990 -19.245 15.302 1.00 97.19 190 LEU A O 1
ATOM 1442 N N . LEU A 1 191 ? 10.125 -20.174 13.266 1.00 96.19 191 LEU A N 1
ATOM 1443 C CA . LEU A 1 191 ? 8.714 -20.571 13.201 1.00 96.19 191 LEU A CA 1
ATOM 1444 C C . LEU A 1 191 ? 8.377 -21.656 14.241 1.00 96.19 191 LEU A C 1
ATOM 1446 O O . LEU A 1 191 ? 7.284 -21.632 14.802 1.00 96.19 191 LEU A O 1
ATOM 1450 N N . ASP A 1 192 ? 9.302 -22.569 14.555 1.00 91.31 192 ASP A N 1
ATOM 1451 C CA . ASP A 1 192 ? 9.137 -23.545 15.645 1.00 91.31 192 ASP A CA 1
ATOM 1452 C C . ASP A 1 192 ? 9.099 -22.872 17.027 1.00 91.31 192 ASP A C 1
ATOM 1454 O O . ASP A 1 192 ? 8.242 -23.198 17.849 1.00 91.31 192 ASP A O 1
ATOM 1458 N N . ILE A 1 193 ? 9.970 -21.887 17.273 1.00 95.44 193 ILE A N 1
ATOM 1459 C CA . ILE A 1 193 ? 9.981 -21.095 18.512 1.00 95.44 193 ILE A CA 1
ATOM 1460 C C . ILE A 1 193 ? 8.697 -20.269 18.638 1.00 95.44 193 ILE A C 1
ATOM 1462 O O . ILE A 1 193 ? 8.044 -20.319 19.678 1.00 95.44 193 ILE A O 1
ATOM 1466 N N . LEU A 1 194 ? 8.298 -19.542 17.592 1.00 93.12 194 LEU A N 1
ATOM 1467 C CA . LEU A 1 194 ? 7.071 -18.744 17.608 1.00 93.12 194 LEU A CA 1
ATOM 1468 C C . LEU A 1 194 ? 5.847 -19.630 17.884 1.00 93.12 194 LEU A C 1
ATOM 1470 O O . LEU A 1 194 ? 5.059 -19.323 18.776 1.00 93.12 194 LEU A O 1
ATOM 1474 N N . LYS A 1 195 ? 5.749 -20.784 17.213 1.00 90.06 195 LYS A N 1
ATOM 1475 C CA . LYS A 1 195 ? 4.688 -21.777 17.429 1.00 90.06 195 LYS A CA 1
ATOM 1476 C C . LYS A 1 195 ? 4.685 -22.361 18.845 1.00 90.06 195 LYS A C 1
ATOM 1478 O O . LYS A 1 195 ? 3.612 -22.522 19.418 1.00 90.06 195 LYS A O 1
ATOM 1483 N N . LYS A 1 196 ? 5.855 -22.622 19.442 1.00 91.75 196 LYS A N 1
ATOM 1484 C CA . LYS A 1 196 ? 5.990 -23.092 20.836 1.00 91.75 196 LYS A CA 1
ATOM 1485 C C . LYS A 1 196 ? 5.380 -22.118 21.856 1.00 91.75 196 LYS A C 1
ATOM 1487 O O . LYS A 1 196 ? 4.881 -22.566 22.884 1.00 91.75 196 LYS A O 1
ATOM 1492 N N . TYR A 1 197 ? 5.424 -20.814 21.585 1.00 92.44 197 TYR A N 1
ATOM 1493 C CA . TYR A 1 197 ? 4.871 -19.764 22.453 1.00 92.44 197 TYR A CA 1
ATOM 1494 C C . TYR A 1 197 ? 3.527 -19.196 21.947 1.00 92.44 197 TYR A C 1
ATOM 1496 O O . TYR A 1 197 ? 3.095 -18.152 22.426 1.00 92.44 197 TYR A O 1
ATOM 1504 N N . ASP A 1 198 ? 2.904 -19.840 20.950 1.00 85.06 198 ASP A N 1
ATOM 1505 C CA . ASP A 1 198 ? 1.759 -19.352 20.156 1.00 85.06 198 ASP A CA 1
ATOM 1506 C C . ASP A 1 198 ? 1.898 -17.905 19.614 1.00 85.06 198 ASP A C 1
ATOM 1508 O O . ASP A 1 198 ? 0.941 -17.261 19.178 1.00 85.06 198 ASP A O 1
ATOM 1512 N N . ALA A 1 199 ? 3.120 -17.381 19.564 1.00 93.25 199 ALA A N 1
ATOM 1513 C CA . ALA A 1 199 ? 3.400 -16.023 19.135 1.00 93.25 199 ALA A CA 1
ATOM 1514 C C . ALA A 1 199 ? 3.161 -15.870 17.626 1.00 93.25 199 ALA A C 1
ATOM 1516 O O . ALA A 1 199 ? 3.660 -16.646 16.809 1.00 93.25 199 ALA A O 1
ATOM 1517 N N . LYS A 1 200 ? 2.425 -14.825 17.237 1.00 93.12 200 LYS A N 1
ATOM 1518 C CA . LYS A 1 200 ? 2.299 -14.400 15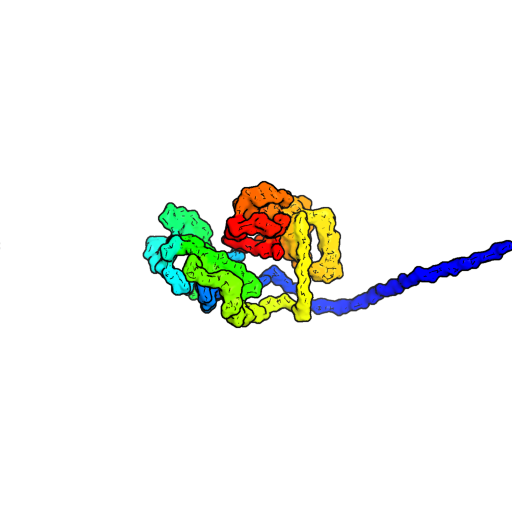.836 1.00 93.12 200 LYS A CA 1
ATOM 1519 C C . LYS A 1 200 ? 3.267 -13.247 15.568 1.00 93.12 200 LYS A C 1
ATOM 1521 O O . LYS A 1 200 ? 3.670 -12.530 16.480 1.00 93.12 200 LYS A O 1
ATOM 1526 N N . ALA A 1 201 ? 3.687 -13.114 14.315 1.00 96.56 201 ALA A N 1
ATOM 1527 C CA . ALA A 1 201 ? 4.753 -12.202 13.910 1.00 96.56 201 ALA A CA 1
ATOM 1528 C C . ALA A 1 201 ? 4.544 -11.728 12.469 1.00 96.56 201 ALA A C 1
ATOM 1530 O O . ALA A 1 201 ? 3.817 -12.366 11.703 1.00 96.56 201 ALA A O 1
ATOM 1531 N N . THR A 1 202 ? 5.205 -10.630 12.115 1.00 98.38 202 THR A N 1
ATOM 1532 C CA . THR A 1 202 ? 5.293 -10.105 10.747 1.00 98.38 202 THR A CA 1
ATOM 1533 C C . THR A 1 202 ? 6.669 -10.423 10.174 1.00 98.38 202 THR A C 1
ATOM 1535 O O . THR A 1 202 ? 7.666 -10.337 10.887 1.00 98.38 202 THR A O 1
ATOM 1538 N N . PHE A 1 203 ? 6.738 -10.783 8.898 1.00 98.44 203 PHE A N 1
ATOM 1539 C CA . PHE A 1 203 ? 7.996 -11.084 8.220 1.00 98.44 203 PHE A CA 1
ATOM 1540 C C . PHE A 1 203 ? 8.126 -10.225 6.969 1.00 98.44 203 PHE A C 1
ATOM 1542 O O . PHE A 1 203 ? 7.389 -10.443 6.008 1.00 98.44 203 PHE A O 1
ATOM 1549 N N . PHE A 1 204 ? 9.050 -9.267 6.988 1.00 98.56 204 PHE A N 1
ATOM 1550 C CA . PHE A 1 204 ? 9.412 -8.451 5.834 1.00 98.56 204 PHE A CA 1
ATOM 1551 C C . PHE A 1 204 ? 10.481 -9.209 5.048 1.00 98.56 204 PHE A C 1
ATOM 1553 O O . PHE A 1 204 ? 11.647 -9.251 5.430 1.00 98.56 204 PHE A O 1
ATOM 1560 N N . MET A 1 205 ? 10.051 -9.896 3.994 1.00 98.56 205 MET A N 1
ATOM 1561 C CA . MET A 1 205 ? 10.889 -10.855 3.278 1.00 98.56 205 MET A CA 1
ATOM 1562 C C . MET A 1 205 ? 11.508 -10.250 2.021 1.00 98.56 205 MET A C 1
ATOM 1564 O O . MET A 1 205 ? 10.929 -9.354 1.417 1.00 98.56 205 MET A O 1
ATOM 1568 N N . LEU A 1 206 ? 12.661 -10.773 1.605 1.00 98.25 206 LEU A N 1
ATOM 1569 C CA . LEU A 1 206 ? 13.277 -10.435 0.322 1.00 98.25 206 LEU A CA 1
ATOM 1570 C C . LEU A 1 206 ? 12.867 -11.452 -0.746 1.00 98.25 206 LEU A C 1
ATOM 1572 O O . LEU A 1 206 ? 12.977 -12.662 -0.534 1.00 98.25 206 LEU A O 1
ATOM 1576 N N . GLY A 1 207 ? 12.469 -10.991 -1.931 1.00 97.06 207 GLY A N 1
ATOM 1577 C CA . GLY A 1 207 ? 11.934 -11.864 -2.983 1.00 97.06 207 GLY A CA 1
ATOM 1578 C C . GLY A 1 207 ? 12.915 -12.939 -3.470 1.00 97.06 207 GLY A C 1
ATOM 1579 O O . GLY A 1 207 ? 12.515 -14.064 -3.783 1.00 97.06 207 GLY A O 1
ATOM 1580 N N . ASN A 1 208 ? 14.219 -12.653 -3.466 1.00 93.94 208 ASN A N 1
ATOM 1581 C CA . ASN A 1 208 ? 15.254 -13.656 -3.748 1.00 93.94 208 ASN A CA 1
ATOM 1582 C C . ASN A 1 208 ? 15.245 -14.785 -2.702 1.00 93.94 208 ASN A C 1
ATOM 1584 O O . ASN A 1 208 ? 15.227 -15.967 -3.054 1.00 93.94 208 ASN A O 1
ATOM 1588 N N . ASN A 1 209 ? 15.159 -14.419 -1.424 1.00 97.00 209 ASN A N 1
ATOM 1589 C CA . ASN A 1 209 ? 15.146 -15.351 -0.301 1.00 97.00 209 ASN A CA 1
ATOM 1590 C C . ASN A 1 209 ? 13.822 -16.128 -0.234 1.00 97.00 209 ASN A C 1
ATOM 1592 O O . ASN A 1 209 ? 13.825 -17.330 0.031 1.00 97.00 209 ASN A O 1
ATOM 1596 N N . MET A 1 210 ? 12.692 -15.499 -0.579 1.00 98.31 210 MET A N 1
ATOM 1597 C CA . MET A 1 210 ? 11.413 -16.198 -0.738 1.00 98.31 210 MET A CA 1
ATOM 1598 C C . MET A 1 210 ? 11.463 -17.280 -1.822 1.00 98.31 210 MET A C 1
ATOM 1600 O O . MET A 1 210 ? 10.918 -18.361 -1.605 1.00 98.31 210 MET A O 1
ATOM 1604 N N . ASN A 1 211 ? 12.123 -17.039 -2.962 1.00 95.19 211 ASN A N 1
ATOM 1605 C CA . ASN A 1 211 ? 12.302 -18.078 -3.984 1.00 95.19 211 ASN A CA 1
ATOM 1606 C C . ASN A 1 211 ? 13.189 -19.227 -3.474 1.00 95.19 211 ASN A C 1
ATOM 1608 O O . ASN A 1 211 ? 12.809 -20.388 -3.625 1.00 95.19 211 ASN A O 1
ATOM 1612 N N . ALA A 1 212 ? 14.323 -18.919 -2.833 1.00 96.19 212 ALA A N 1
ATOM 1613 C CA . ALA A 1 212 ? 15.232 -19.923 -2.268 1.00 96.19 212 ALA A CA 1
ATOM 1614 C C . ALA A 1 212 ? 14.580 -20.777 -1.160 1.00 96.19 212 ALA A C 1
ATOM 1616 O O . ALA A 1 212 ? 14.886 -21.959 -1.011 1.00 96.19 212 ALA A O 1
ATOM 1617 N N . HIS A 1 213 ? 13.644 -20.194 -0.407 1.00 97.00 213 HIS A N 1
ATOM 1618 C CA . HIS A 1 213 ? 13.027 -20.800 0.772 1.00 97.00 213 HIS A CA 1
ATOM 1619 C C . HIS A 1 213 ? 11.493 -20.900 0.674 1.00 97.00 213 HIS A C 1
ATOM 1621 O O . HIS A 1 213 ? 10.778 -20.789 1.672 1.00 97.00 213 HIS A O 1
ATOM 1627 N N . ALA A 1 214 ? 10.956 -21.153 -0.523 1.00 98.06 214 ALA A N 1
ATOM 1628 C CA . ALA A 1 214 ? 9.512 -21.138 -0.794 1.00 98.06 214 ALA A CA 1
ATOM 1629 C C . ALA A 1 214 ? 8.671 -22.077 0.106 1.00 98.06 214 ALA A C 1
ATOM 1631 O O . ALA A 1 214 ? 7.487 -21.822 0.341 1.00 98.06 214 ALA A O 1
ATOM 1632 N N . SER A 1 215 ? 9.263 -23.148 0.646 1.00 97.25 215 SER A N 1
ATOM 1633 C CA . SER A 1 215 ? 8.638 -24.024 1.649 1.00 97.25 215 SER A CA 1
ATOM 1634 C C . SER A 1 215 ? 8.426 -23.328 3.001 1.00 97.25 215 SER A C 1
ATOM 1636 O O . SER A 1 215 ? 7.359 -23.477 3.599 1.00 97.25 215 SER A O 1
ATOM 1638 N N . GLN A 1 216 ? 9.386 -22.517 3.456 1.00 97.88 216 GLN A N 1
ATOM 1639 C CA . GLN A 1 216 ? 9.270 -21.708 4.672 1.00 97.88 216 GLN A CA 1
ATOM 1640 C C . GLN A 1 216 ? 8.231 -20.597 4.501 1.00 97.88 216 GLN A C 1
ATOM 1642 O O . GLN A 1 216 ? 7.423 -20.404 5.402 1.00 97.88 216 GLN A O 1
ATOM 1647 N N . VAL A 1 217 ? 8.168 -19.933 3.339 1.00 98.25 217 VAL A N 1
ATOM 1648 C CA . VAL A 1 217 ? 7.131 -18.916 3.047 1.00 98.25 217 VAL A CA 1
ATOM 1649 C C . VAL A 1 217 ? 5.725 -19.531 3.101 1.00 98.25 217 VAL A C 1
ATOM 1651 O O . VAL A 1 217 ? 4.819 -18.980 3.727 1.00 98.25 217 VAL A O 1
ATOM 1654 N N . LYS A 1 218 ? 5.536 -20.718 2.503 1.00 97.56 218 LYS A N 1
ATOM 1655 C CA . LYS A 1 218 ? 4.272 -21.470 2.594 1.00 97.56 218 LYS A CA 1
ATOM 1656 C C . LYS A 1 218 ? 3.938 -21.858 4.037 1.00 97.56 218 LYS A C 1
ATOM 1658 O O . LYS A 1 218 ? 2.784 -21.730 4.441 1.00 97.56 218 LYS A O 1
ATOM 1663 N N . ARG A 1 219 ? 4.930 -22.304 4.819 1.00 97.25 219 ARG A N 1
ATOM 1664 C CA . ARG A 1 219 ? 4.758 -22.627 6.245 1.00 97.25 219 ARG A CA 1
ATOM 1665 C C . ARG A 1 219 ? 4.351 -21.393 7.055 1.00 97.25 219 ARG A C 1
ATOM 1667 O O . ARG A 1 219 ? 3.365 -21.461 7.770 1.00 97.25 219 ARG A O 1
ATOM 1674 N N . LEU A 1 220 ? 5.059 -20.279 6.905 1.00 96.75 220 LEU A N 1
ATOM 1675 C CA . LEU A 1 220 ? 4.823 -18.997 7.575 1.00 96.75 220 LEU A CA 1
ATOM 1676 C C . LEU A 1 220 ? 3.372 -18.522 7.399 1.00 96.75 220 LEU A C 1
ATOM 1678 O O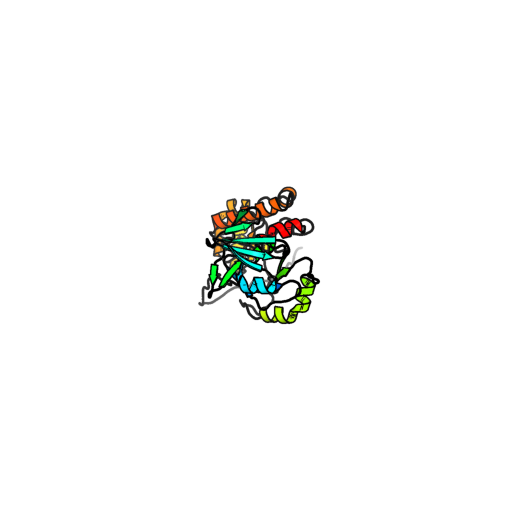 . LEU A 1 220 ? 2.700 -18.193 8.376 1.00 96.75 220 LEU A O 1
ATOM 1682 N N . VAL A 1 221 ? 2.856 -18.578 6.168 1.00 95.50 221 VAL A N 1
ATOM 1683 C CA . VAL A 1 221 ? 1.461 -18.217 5.857 1.00 95.50 221 VAL A CA 1
ATOM 1684 C C . VAL A 1 221 ? 0.446 -19.250 6.377 1.00 95.50 221 VAL A C 1
ATOM 1686 O O . VAL A 1 221 ? -0.693 -18.880 6.662 1.00 95.50 221 VAL A O 1
ATOM 1689 N N . LYS A 1 222 ? 0.836 -20.526 6.522 1.00 92.81 222 LYS A N 1
ATOM 1690 C CA . LYS A 1 222 ? 0.005 -21.600 7.101 1.00 92.81 222 LYS A CA 1
ATOM 1691 C C . LYS A 1 222 ? -0.066 -21.539 8.633 1.00 92.81 222 LYS A C 1
ATOM 1693 O O . LYS A 1 222 ? -1.140 -21.738 9.184 1.00 92.81 222 LYS A O 1
ATOM 1698 N N . ASP A 1 223 ? 1.050 -21.260 9.305 1.00 90.25 223 ASP A N 1
ATOM 1699 C CA . ASP A 1 223 ? 1.152 -21.137 10.770 1.00 90.25 223 ASP A CA 1
ATOM 1700 C C . ASP A 1 223 ? 0.587 -19.780 11.287 1.00 90.25 223 ASP A C 1
ATOM 1702 O O . ASP A 1 223 ? 0.575 -19.519 12.488 1.00 90.25 223 ASP A O 1
ATOM 1706 N N . GLY A 1 224 ? 0.054 -18.930 10.395 1.00 90.19 224 GLY A N 1
ATOM 1707 C CA . GLY A 1 224 ? -0.724 -17.732 10.747 1.00 90.19 224 GLY A CA 1
ATOM 1708 C C . GLY A 1 224 ? 0.084 -16.441 10.916 1.00 90.19 224 GLY A C 1
ATOM 1709 O O . GLY A 1 224 ? -0.424 -15.477 11.486 1.00 90.19 224 GLY A O 1
ATOM 1710 N N . HIS A 1 225 ? 1.327 -16.399 10.435 1.00 96.81 225 HIS A N 1
ATOM 1711 C CA . HIS A 1 225 ? 2.157 -15.192 10.455 1.00 96.81 225 HIS A CA 1
ATOM 1712 C C . HIS A 1 225 ? 1.818 -14.256 9.283 1.00 96.81 225 HIS A C 1
ATOM 1714 O O . HIS A 1 225 ? 1.341 -14.697 8.235 1.00 96.81 225 HIS A O 1
ATOM 1720 N N . ALA A 1 226 ? 2.079 -12.958 9.448 1.00 96.25 226 ALA A N 1
ATOM 1721 C CA . ALA A 1 226 ? 1.808 -11.948 8.428 1.00 96.25 226 ALA A CA 1
ATOM 1722 C C . ALA A 1 226 ? 2.990 -11.828 7.442 1.00 96.25 226 ALA A C 1
ATOM 1724 O O . ALA A 1 226 ? 4.077 -11.414 7.857 1.00 96.25 226 ALA A O 1
ATOM 1725 N N . PRO A 1 227 ? 2.817 -12.156 6.146 1.00 96.75 227 PRO A N 1
ATOM 1726 C CA . PRO A 1 227 ? 3.829 -11.884 5.137 1.00 96.75 227 PRO A CA 1
ATOM 1727 C C . PRO A 1 227 ? 3.809 -10.401 4.738 1.00 96.75 227 PRO A C 1
ATOM 1729 O O . PRO A 1 227 ? 2.751 -9.814 4.483 1.00 96.75 227 PRO A O 1
ATOM 1732 N N . ALA A 1 228 ? 4.994 -9.815 4.652 1.00 98.25 228 ALA A N 1
ATOM 1733 C CA . ALA A 1 228 ? 5.240 -8.438 4.258 1.00 98.25 228 ALA A CA 1
ATOM 1734 C C . ALA A 1 228 ? 6.478 -8.360 3.347 1.00 98.25 228 ALA A C 1
ATOM 1736 O O . ALA A 1 228 ? 7.227 -9.330 3.214 1.00 98.25 228 ALA A O 1
ATOM 1737 N N . LEU A 1 229 ? 6.666 -7.216 2.694 1.00 98.50 229 LEU A N 1
ATOM 1738 C CA . LEU A 1 229 ? 7.645 -7.039 1.618 1.00 98.50 229 LEU A CA 1
ATOM 1739 C C . LEU A 1 229 ? 8.852 -6.220 2.073 1.00 98.50 229 LEU A C 1
ATOM 1741 O O . LEU A 1 229 ? 8.691 -5.198 2.751 1.00 98.50 229 LEU A O 1
ATOM 1745 N N . HIS A 1 230 ? 10.041 -6.641 1.651 1.00 98.25 230 HIS A N 1
ATOM 1746 C CA . HIS A 1 230 ? 11.300 -5.923 1.853 1.00 98.25 230 HIS A CA 1
ATOM 1747 C C . HIS A 1 230 ? 12.017 -5.592 0.532 1.00 98.25 230 HIS A C 1
ATOM 1749 O O . HIS A 1 230 ? 13.043 -4.914 0.529 1.00 98.25 230 HIS A O 1
ATOM 1755 N N . GLY A 1 231 ? 11.451 -5.994 -0.610 1.00 97.06 231 GLY A N 1
ATOM 1756 C CA . GLY A 1 231 ? 12.008 -5.751 -1.939 1.00 97.06 231 GLY A CA 1
ATOM 1757 C C . GLY A 1 231 ? 12.838 -6.929 -2.446 1.00 97.06 231 GLY A C 1
ATOM 1758 O O . GLY A 1 231 ? 12.635 -8.076 -2.057 1.00 97.06 231 GLY A O 1
ATOM 1759 N N . MET A 1 232 ? 13.770 -6.665 -3.362 1.00 97.75 232 MET A N 1
ATOM 1760 C CA . MET A 1 232 ? 14.471 -7.717 -4.103 1.00 97.75 232 MET A CA 1
ATOM 1761 C C . MET A 1 232 ? 15.951 -7.811 -3.757 1.00 97.75 232 MET A C 1
ATOM 1763 O O . MET A 1 232 ? 16.475 -8.912 -3.601 1.00 97.75 232 MET A O 1
ATOM 1767 N N . THR A 1 233 ? 16.645 -6.675 -3.698 1.00 91.81 233 THR A N 1
ATOM 1768 C CA . THR A 1 233 ? 18.113 -6.646 -3.711 1.00 91.81 233 THR A CA 1
ATOM 1769 C C . THR A 1 233 ? 18.742 -6.425 -2.343 1.00 91.81 233 THR A C 1
ATOM 1771 O O . THR A 1 233 ? 19.881 -6.840 -2.155 1.00 91.81 233 THR A O 1
ATOM 1774 N N . HIS A 1 234 ? 18.044 -5.735 -1.433 1.00 94.56 234 HIS A N 1
ATOM 1775 C CA . HIS A 1 234 ? 18.622 -5.112 -0.233 1.00 94.56 234 HIS A CA 1
ATOM 1776 C C . HIS A 1 234 ? 19.978 -4.416 -0.515 1.00 94.56 234 HIS A C 1
ATOM 1778 O O . HIS A 1 234 ? 20.934 -4.501 0.254 1.00 94.56 234 HIS A O 1
ATOM 1784 N N . VAL A 1 235 ? 20.078 -3.710 -1.650 1.00 95.44 235 VAL A N 1
ATOM 1785 C CA . VAL A 1 235 ? 21.222 -2.847 -1.981 1.00 95.44 235 VAL A CA 1
ATOM 1786 C C . VAL A 1 235 ? 20.731 -1.409 -2.047 1.00 95.44 235 VAL A C 1
ATOM 1788 O O . VAL A 1 235 ? 19.944 -1.057 -2.928 1.00 95.44 235 VAL A O 1
ATOM 1791 N N . LYS A 1 236 ? 21.220 -0.569 -1.127 1.00 93.06 236 LYS A N 1
ATOM 1792 C CA . LYS A 1 236 ? 20.799 0.832 -0.947 1.00 93.06 236 LYS A CA 1
ATOM 1793 C C . LYS A 1 236 ? 20.754 1.594 -2.276 1.00 93.06 236 LYS A C 1
ATOM 1795 O O . LYS A 1 236 ? 19.729 2.174 -2.618 1.00 93.06 236 LYS A O 1
ATOM 1800 N N . ASP A 1 237 ? 21.835 1.523 -3.049 1.00 93.56 237 ASP A N 1
ATOM 1801 C CA . ASP A 1 237 ? 22.014 2.261 -4.307 1.00 93.56 237 ASP A CA 1
ATOM 1802 C C . ASP A 1 237 ? 21.260 1.650 -5.511 1.00 93.56 237 ASP A C 1
ATOM 1804 O O . ASP A 1 237 ? 21.253 2.238 -6.588 1.00 93.56 237 ASP A O 1
ATOM 1808 N N . LYS A 1 238 ? 20.594 0.494 -5.344 1.00 94.50 238 LYS A N 1
ATOM 1809 C CA . LYS A 1 238 ? 19.641 -0.069 -6.324 1.00 94.50 238 LYS A CA 1
ATOM 1810 C C . LYS A 1 238 ? 18.203 0.270 -5.943 1.00 94.50 238 LYS A C 1
ATOM 1812 O O . LYS A 1 238 ? 17.469 0.831 -6.755 1.00 94.50 238 LYS A O 1
ATOM 1817 N N . PHE A 1 239 ? 17.829 0.014 -4.689 1.00 95.56 239 PHE A N 1
ATOM 1818 C CA . PHE A 1 239 ? 16.494 0.317 -4.182 1.00 95.56 239 PHE A CA 1
ATOM 1819 C C . PHE A 1 239 ? 16.208 1.826 -4.284 1.00 95.56 239 PHE A C 1
ATOM 1821 O O . PHE A 1 239 ? 15.261 2.238 -4.958 1.00 95.56 239 PHE A O 1
ATOM 1828 N N . TYR A 1 240 ? 17.100 2.658 -3.735 1.00 95.62 240 TYR A N 1
ATOM 1829 C CA . TYR A 1 240 ? 17.025 4.124 -3.762 1.00 95.62 240 TYR A CA 1
ATOM 1830 C C . TYR A 1 240 ? 17.716 4.766 -4.982 1.00 95.62 240 TYR A C 1
ATOM 1832 O O . TYR A 1 240 ? 18.128 5.923 -4.916 1.00 95.62 240 TYR A O 1
ATOM 1840 N N . ALA A 1 241 ? 17.824 4.053 -6.111 1.00 95.81 241 ALA A N 1
ATOM 1841 C CA . ALA A 1 241 ? 18.244 4.665 -7.377 1.00 95.81 241 ALA A CA 1
ATOM 1842 C C . ALA A 1 241 ? 17.190 5.658 -7.907 1.00 95.81 241 ALA A C 1
ATOM 1844 O O . ALA A 1 241 ? 17.520 6.699 -8.471 1.00 95.81 241 ALA A O 1
ATOM 1845 N N . SER A 1 242 ? 15.901 5.340 -7.744 1.00 97.00 242 SER A N 1
ATOM 1846 C CA . SER A 1 242 ? 14.780 6.212 -8.104 1.00 97.00 242 SER A CA 1
ATOM 1847 C C . SER A 1 242 ? 13.476 5.800 -7.399 1.00 97.00 242 SER A C 1
ATOM 1849 O O . SER A 1 242 ? 13.307 4.636 -7.026 1.00 97.00 242 SER A O 1
ATOM 1851 N N . PRO A 1 243 ? 12.461 6.683 -7.322 1.00 93.94 243 PRO A N 1
ATOM 1852 C CA . PRO A 1 243 ? 11.111 6.293 -6.903 1.00 93.94 243 PRO A CA 1
ATOM 1853 C C . PRO A 1 243 ? 10.508 5.139 -7.725 1.00 93.94 243 PRO A C 1
ATOM 1855 O O . PRO A 1 243 ? 9.617 4.437 -7.249 1.00 93.94 243 PRO A O 1
ATOM 1858 N N . ALA A 1 244 ? 10.977 4.933 -8.962 1.00 94.81 244 ALA A N 1
ATOM 1859 C CA . ALA A 1 244 ? 10.545 3.837 -9.821 1.00 94.81 244 ALA A CA 1
ATOM 1860 C C . ALA A 1 244 ? 11.227 2.499 -9.480 1.00 94.81 244 ALA A C 1
ATOM 1862 O O . ALA A 1 244 ? 10.552 1.475 -9.539 1.00 94.81 244 ALA A O 1
ATOM 1863 N N . SER A 1 245 ? 12.508 2.486 -9.087 1.00 96.06 245 SER A N 1
ATOM 1864 C CA . SER A 1 245 ? 13.212 1.254 -8.687 1.00 96.06 245 SER A CA 1
ATOM 1865 C C . SER A 1 245 ? 12.679 0.711 -7.365 1.00 96.06 245 SER A C 1
ATOM 1867 O O . SER A 1 245 ? 12.336 -0.465 -7.300 1.00 96.06 245 SER A O 1
ATOM 1869 N N . ALA A 1 246 ? 12.485 1.570 -6.360 1.00 96.25 246 ALA A N 1
ATOM 1870 C CA . ALA A 1 246 ? 11.899 1.179 -5.077 1.00 96.25 246 ALA A CA 1
ATOM 1871 C C . ALA A 1 246 ? 10.481 0.589 -5.234 1.00 96.25 246 ALA A C 1
ATOM 1873 O O . ALA A 1 246 ? 10.158 -0.440 -4.641 1.00 96.25 246 ALA A O 1
ATOM 1874 N N . LEU A 1 247 ? 9.640 1.195 -6.087 1.00 96.62 247 LEU A N 1
ATOM 1875 C CA . LEU A 1 247 ? 8.327 0.636 -6.428 1.00 96.62 247 LEU A CA 1
ATOM 1876 C C . LEU A 1 247 ? 8.442 -0.680 -7.216 1.00 96.62 247 LEU A C 1
ATOM 1878 O O . LEU A 1 247 ? 7.644 -1.589 -6.993 1.00 96.62 247 LEU A O 1
ATOM 1882 N N . LYS A 1 248 ? 9.403 -0.794 -8.144 1.00 97.44 248 LYS A N 1
ATOM 1883 C CA . LYS A 1 248 ? 9.608 -2.022 -8.922 1.00 97.44 248 LYS A CA 1
ATOM 1884 C C . LYS A 1 248 ? 10.003 -3.184 -8.014 1.00 97.44 248 LYS A C 1
ATOM 1886 O O . LYS A 1 248 ? 9.360 -4.222 -8.096 1.00 97.44 248 LYS A O 1
ATOM 1891 N N . GLU A 1 249 ? 10.981 -2.995 -7.127 1.00 98.38 249 GLU A N 1
ATOM 1892 C CA . GLU A 1 249 ? 11.406 -4.045 -6.196 1.00 98.38 249 GLU A CA 1
ATOM 1893 C C . GLU A 1 249 ? 10.242 -4.517 -5.313 1.00 98.38 249 GLU A C 1
ATOM 1895 O O . GLU A 1 249 ? 10.031 -5.718 -5.199 1.00 98.38 249 GLU A O 1
ATOM 1900 N N . MET A 1 250 ? 9.421 -3.604 -4.779 1.00 97.94 250 MET A N 1
ATOM 1901 C CA . MET A 1 250 ? 8.226 -3.977 -4.004 1.00 97.94 250 MET A CA 1
ATOM 1902 C C . MET A 1 250 ? 7.175 -4.731 -4.841 1.00 97.94 250 MET A C 1
ATOM 1904 O O . MET A 1 250 ? 6.549 -5.666 -4.351 1.00 97.94 250 MET A O 1
ATOM 1908 N N . ASN A 1 251 ? 6.987 -4.374 -6.115 1.00 98.06 251 ASN A N 1
ATOM 1909 C CA . ASN A 1 251 ? 6.066 -5.086 -7.009 1.00 98.06 251 ASN A CA 1
ATOM 1910 C C . ASN A 1 251 ? 6.563 -6.488 -7.397 1.00 98.06 251 ASN A C 1
ATOM 1912 O O . ASN A 1 251 ? 5.764 -7.426 -7.424 1.00 98.06 251 ASN A O 1
ATOM 1916 N N . ASP A 1 252 ? 7.856 -6.631 -7.701 1.00 98.25 252 ASP A N 1
ATOM 1917 C CA . ASP A 1 252 ? 8.481 -7.916 -8.033 1.00 98.25 252 ASP A CA 1
ATOM 1918 C C . ASP A 1 252 ? 8.398 -8.881 -6.830 1.00 98.25 252 ASP A C 1
ATOM 1920 O O . ASP A 1 252 ? 8.010 -10.042 -6.976 1.00 98.25 252 ASP A O 1
ATOM 1924 N N . ASP A 1 253 ? 8.679 -8.370 -5.628 1.00 98.44 253 ASP A N 1
ATOM 1925 C CA . ASP A 1 253 ? 8.624 -9.089 -4.352 1.00 98.44 253 ASP A CA 1
ATOM 1926 C C . ASP A 1 253 ? 7.196 -9.589 -4.033 1.00 98.44 253 ASP A C 1
ATOM 1928 O O . ASP A 1 253 ? 6.964 -10.773 -3.762 1.00 98.44 253 ASP A O 1
ATOM 1932 N N . ASN A 1 254 ? 6.187 -8.727 -4.216 1.00 98.25 254 ASN A N 1
ATOM 1933 C CA . ASN A 1 254 ? 4.769 -9.089 -4.079 1.00 98.25 254 ASN A CA 1
ATOM 1934 C C . ASN A 1 254 ? 4.327 -10.152 -5.103 1.00 98.25 254 ASN A C 1
ATOM 1936 O O . ASN A 1 254 ? 3.516 -11.033 -4.797 1.00 98.25 254 ASN A O 1
ATOM 1940 N N . ALA A 1 255 ? 4.863 -10.098 -6.327 1.00 97.38 255 ALA A N 1
ATOM 1941 C CA . ALA A 1 255 ? 4.592 -11.099 -7.356 1.00 97.38 255 ALA A CA 1
ATOM 1942 C C . ALA A 1 255 ? 5.189 -12.471 -6.994 1.00 97.38 255 ALA A C 1
ATOM 1944 O O . ALA A 1 255 ? 4.562 -13.500 -7.259 1.00 97.38 255 ALA A O 1
ATOM 1945 N N . ILE A 1 256 ? 6.350 -12.500 -6.333 1.00 98.12 256 ILE A N 1
ATOM 1946 C CA . ILE A 1 256 ? 6.979 -13.722 -5.814 1.00 98.12 256 ILE A CA 1
ATOM 1947 C C . ILE A 1 256 ? 6.171 -14.302 -4.647 1.00 98.12 256 ILE A C 1
ATOM 1949 O O . ILE A 1 256 ? 5.820 -15.485 -4.691 1.00 98.12 256 ILE A O 1
ATOM 1953 N N . LEU A 1 257 ? 5.780 -13.481 -3.663 1.00 98.00 257 LEU A N 1
ATOM 1954 C CA . LEU A 1 257 ? 4.893 -13.903 -2.570 1.00 98.00 257 LEU A CA 1
ATOM 1955 C C . LEU A 1 257 ? 3.606 -14.546 -3.114 1.00 98.00 257 LEU A C 1
ATOM 1957 O O . LEU A 1 257 ? 3.212 -15.635 -2.679 1.00 98.00 257 LEU A O 1
ATOM 1961 N N . LYS A 1 258 ? 2.998 -13.921 -4.129 1.00 97.38 258 LYS A N 1
ATOM 1962 C CA . LYS A 1 258 ? 1.792 -14.418 -4.799 1.00 97.38 258 LYS A CA 1
ATOM 1963 C C . LYS A 1 258 ? 2.024 -15.715 -5.567 1.00 97.38 258 LYS A C 1
ATOM 1965 O O . LYS A 1 258 ? 1.206 -16.625 -5.458 1.00 97.38 258 LYS A O 1
ATOM 1970 N N . LYS A 1 259 ? 3.137 -15.837 -6.296 1.00 97.00 259 LYS A N 1
ATOM 1971 C CA . LYS A 1 259 ? 3.535 -17.070 -7.000 1.00 97.00 259 LYS A CA 1
ATOM 1972 C C . LYS A 1 259 ? 3.716 -18.247 -6.033 1.00 97.00 259 LYS A C 1
ATOM 1974 O O . LYS A 1 259 ? 3.386 -19.377 -6.380 1.00 97.00 259 LYS A O 1
ATOM 1979 N N . ILE A 1 260 ? 4.230 -17.992 -4.829 1.00 97.44 260 ILE A N 1
ATOM 1980 C CA . ILE A 1 260 ? 4.522 -19.032 -3.834 1.00 97.44 260 ILE A CA 1
ATOM 1981 C C . ILE A 1 260 ? 3.287 -19.408 -3.001 1.00 97.44 260 ILE A C 1
ATOM 1983 O O . ILE A 1 260 ? 3.112 -20.584 -2.679 1.00 97.44 260 ILE A O 1
ATOM 1987 N N . THR A 1 261 ? 2.441 -18.439 -2.637 1.00 94.31 261 THR A N 1
ATOM 1988 C CA . THR A 1 261 ? 1.388 -18.615 -1.611 1.00 94.31 261 THR A CA 1
ATOM 1989 C C . THR A 1 261 ? -0.045 -18.409 -2.106 1.00 94.31 261 THR A C 1
ATOM 1991 O O . THR A 1 261 ? -0.987 -18.679 -1.365 1.00 94.31 261 THR A O 1
ATOM 1994 N N . GLY A 1 262 ? -0.232 -17.874 -3.316 1.00 92.94 262 GLY A N 1
ATOM 1995 C CA . GLY A 1 262 ? -1.522 -17.387 -3.817 1.00 92.94 262 GLY A CA 1
ATOM 1996 C C . GLY A 1 262 ? -1.981 -16.048 -3.217 1.00 92.94 262 GLY A C 1
ATOM 1997 O O . GLY A 1 262 ? -2.906 -15.437 -3.754 1.00 92.94 262 GLY A O 1
ATOM 1998 N N . LYS A 1 263 ? -1.339 -15.558 -2.145 1.00 88.94 263 LYS A N 1
ATOM 1999 C CA . LYS A 1 263 ? -1.672 -14.297 -1.463 1.00 88.94 263 LYS A CA 1
ATOM 2000 C C . LYS A 1 263 ? -0.743 -13.161 -1.899 1.00 88.94 263 LYS A C 1
ATOM 2002 O O . LYS A 1 263 ? 0.434 -13.380 -2.152 1.00 88.94 263 LYS A O 1
ATOM 2007 N N . SER A 1 264 ? -1.271 -11.943 -1.920 1.00 93.44 264 SER A N 1
ATOM 2008 C CA . SER A 1 264 ? -0.488 -10.702 -1.977 1.00 93.44 264 SER A CA 1
ATOM 2009 C C . SER A 1 264 ? -0.634 -9.947 -0.659 1.00 93.44 264 SER A C 1
ATOM 2011 O O . SER A 1 264 ? -1.519 -10.254 0.139 1.00 93.44 264 SER A O 1
ATOM 2013 N N . THR A 1 265 ? 0.227 -8.959 -0.440 1.00 93.56 265 THR A N 1
ATOM 2014 C CA . THR A 1 265 ? 0.180 -8.071 0.728 1.00 93.56 265 THR A CA 1
ATOM 2015 C C . THR A 1 265 ? 0.411 -6.626 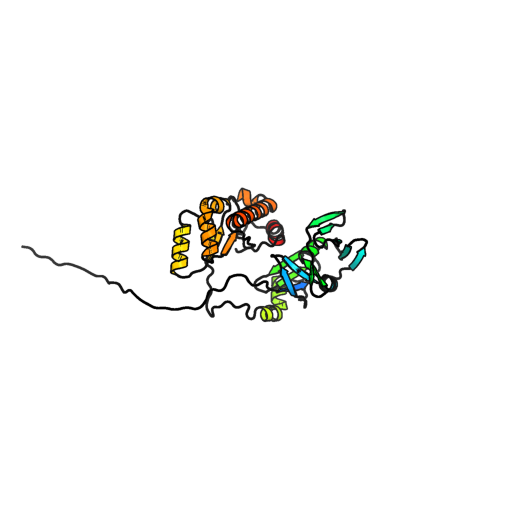0.292 1.00 93.56 265 THR A C 1
ATOM 2017 O O . THR A 1 265 ? 1.048 -6.375 -0.734 1.00 93.56 265 THR A O 1
ATOM 2020 N N . THR A 1 266 ? -0.112 -5.667 1.052 1.00 95.25 266 THR A N 1
ATOM 2021 C CA . THR A 1 266 ? 0.222 -4.242 0.909 1.00 95.25 266 THR A CA 1
ATOM 2022 C C . THR A 1 266 ? 1.275 -3.794 1.919 1.00 95.25 266 THR A C 1
ATOM 2024 O O . THR A 1 266 ? 1.779 -2.681 1.800 1.00 95.25 266 THR A O 1
ATOM 2027 N N . LEU A 1 267 ? 1.608 -4.622 2.912 1.00 97.31 267 LEU A N 1
ATOM 2028 C CA . LEU A 1 267 ? 2.497 -4.254 4.008 1.00 97.31 267 LEU A CA 1
ATOM 2029 C C . LEU A 1 267 ? 3.966 -4.325 3.570 1.00 97.31 267 LEU A C 1
ATOM 2031 O O . LEU A 1 267 ? 4.428 -5.374 3.120 1.00 97.31 267 LEU A O 1
ATOM 2035 N N . ILE A 1 268 ? 4.691 -3.214 3.711 1.00 97.56 268 ILE A N 1
ATOM 2036 C CA . ILE A 1 268 ? 6.098 -3.080 3.311 1.00 97.56 268 ILE A CA 1
ATOM 2037 C C . ILE A 1 268 ? 6.943 -2.464 4.425 1.00 97.56 268 ILE A C 1
ATOM 2039 O O . ILE A 1 268 ? 6.461 -1.635 5.198 1.00 97.56 268 ILE A O 1
ATOM 2043 N N . ARG A 1 269 ? 8.232 -2.790 4.428 1.00 97.38 269 ARG A N 1
ATOM 2044 C CA . ARG A 1 269 ? 9.287 -2.051 5.127 1.00 97.38 269 ARG A CA 1
ATOM 2045 C C . ARG A 1 269 ? 10.411 -1.830 4.136 1.00 97.38 269 ARG A C 1
ATOM 2047 O O . ARG A 1 269 ? 10.743 -2.740 3.385 1.00 97.38 269 ARG A O 1
ATOM 2054 N N . THR A 1 270 ? 10.985 -0.638 4.085 1.00 95.50 270 THR A N 1
ATOM 2055 C CA . THR A 1 270 ? 12.020 -0.334 3.090 1.00 95.50 270 THR A CA 1
ATOM 2056 C C . THR A 1 270 ? 13.411 -0.695 3.620 1.00 95.50 270 THR A C 1
ATOM 2058 O O . THR A 1 270 ? 13.686 -0.393 4.784 1.00 95.50 270 THR A O 1
ATOM 2061 N N . PRO A 1 271 ? 14.294 -1.302 2.801 1.00 93.12 271 PRO A N 1
ATOM 2062 C CA . PRO A 1 271 ? 15.692 -1.547 3.155 1.00 93.12 271 PRO A CA 1
ATOM 2063 C C . PRO A 1 271 ? 16.350 -0.323 3.793 1.00 93.12 271 PRO A C 1
ATOM 2065 O O . PRO A 1 271 ? 16.150 0.802 3.326 1.00 93.12 271 PRO A O 1
ATOM 2068 N N . TYR A 1 272 ? 17.149 -0.538 4.840 1.00 91.50 272 TYR A N 1
ATOM 2069 C CA . TYR A 1 272 ? 17.832 0.517 5.609 1.00 91.50 272 TYR A CA 1
ATOM 2070 C C . TYR A 1 272 ? 16.915 1.564 6.289 1.00 91.50 272 TYR A C 1
ATOM 2072 O O . TYR A 1 272 ? 17.406 2.613 6.707 1.00 91.50 272 TYR A O 1
ATOM 2080 N N . GLY A 1 273 ? 15.609 1.295 6.418 1.00 86.25 273 GLY A N 1
ATOM 2081 C CA . GLY A 1 273 ? 14.628 2.213 7.013 1.00 86.25 273 GLY A CA 1
ATOM 2082 C C . GLY A 1 273 ? 14.227 3.373 6.091 1.00 86.25 273 GLY A C 1
ATOM 2083 O O . GLY A 1 273 ? 14.843 3.628 5.056 1.00 86.25 273 GLY A O 1
ATOM 2084 N N . SER A 1 274 ? 13.158 4.091 6.438 1.00 86.50 274 SER A N 1
ATOM 2085 C CA . SER A 1 274 ? 12.598 5.150 5.583 1.00 86.50 274 SER A CA 1
ATOM 2086 C C . SER A 1 274 ? 13.372 6.472 5.651 1.00 86.50 274 SER A C 1
ATOM 2088 O O . SER A 1 274 ? 13.261 7.312 4.754 1.00 86.50 274 SER A O 1
ATOM 2090 N N . LYS A 1 275 ? 14.180 6.680 6.696 1.00 88.38 275 LYS A N 1
ATOM 2091 C CA . LYS A 1 275 ? 14.942 7.916 6.928 1.00 88.38 275 LYS A CA 1
ATOM 2092 C C . LYS A 1 275 ? 16.449 7.652 6.821 1.00 88.38 275 LYS A C 1
ATOM 2094 O O . LYS A 1 275 ? 16.927 6.726 7.466 1.00 88.38 275 LYS A O 1
ATOM 2099 N N . PRO A 1 276 ? 17.216 8.476 6.080 1.00 89.44 276 PRO A N 1
ATOM 2100 C CA . PRO A 1 276 ? 16.791 9.662 5.323 1.00 89.44 276 PRO A CA 1
ATOM 2101 C C . PRO A 1 276 ? 16.232 9.360 3.915 1.00 89.44 276 PRO A C 1
ATOM 2103 O O . PRO A 1 276 ? 15.701 10.262 3.268 1.00 89.44 276 PRO A O 1
ATOM 2106 N N . TYR A 1 277 ? 16.377 8.128 3.420 1.00 88.69 277 TYR A N 1
ATOM 2107 C CA . TYR A 1 277 ? 16.368 7.826 1.982 1.00 88.69 277 TYR A CA 1
ATOM 2108 C C . TYR A 1 277 ? 14.997 7.897 1.289 1.00 88.69 277 TYR A C 1
ATOM 2110 O O . TYR A 1 277 ? 14.913 8.276 0.119 1.00 88.69 277 TYR A O 1
ATOM 2118 N N . LEU A 1 278 ? 13.905 7.565 1.982 1.00 88.88 278 LEU A N 1
ATOM 2119 C CA . LEU A 1 278 ? 12.565 7.483 1.400 1.00 88.88 278 LEU A CA 1
ATOM 2120 C C . LEU A 1 278 ? 11.897 8.867 1.355 1.00 88.88 278 LEU A C 1
ATOM 2122 O O . LEU A 1 278 ? 10.945 9.153 2.087 1.00 88.88 278 LEU A O 1
ATOM 2126 N N . THR A 1 279 ? 12.416 9.755 0.502 1.00 91.38 279 THR A N 1
ATOM 2127 C CA . THR A 1 279 ? 11.947 11.148 0.365 1.00 91.38 279 THR A CA 1
ATOM 2128 C C . THR A 1 279 ? 10.490 11.239 -0.120 1.00 91.38 279 THR A C 1
ATOM 2130 O O . THR A 1 279 ? 9.874 10.236 -0.491 1.00 91.38 279 THR A O 1
ATOM 2133 N N . LYS A 1 280 ? 9.902 12.449 -0.148 1.00 87.06 280 LYS A N 1
ATOM 2134 C CA . LYS A 1 280 ? 8.499 12.644 -0.569 1.00 87.06 280 LYS A CA 1
ATOM 2135 C C . LYS A 1 280 ? 8.201 11.990 -1.928 1.00 87.06 280 LYS A C 1
ATOM 2137 O O . LYS A 1 280 ? 7.202 11.293 -2.036 1.00 87.06 280 LYS A O 1
ATOM 2142 N N . ALA A 1 281 ? 9.095 12.120 -2.911 1.00 85.19 281 ALA A N 1
ATOM 2143 C CA . ALA A 1 281 ? 8.914 11.526 -4.237 1.00 85.19 281 ALA A CA 1
ATOM 2144 C C . ALA A 1 281 ? 8.810 9.987 -4.203 1.00 85.19 281 ALA A C 1
ATOM 2146 O O . ALA A 1 281 ? 8.005 9.412 -4.932 1.00 85.19 281 ALA A O 1
ATOM 2147 N N . TYR A 1 282 ? 9.568 9.319 -3.325 1.00 91.69 282 TYR A N 1
ATOM 2148 C CA . TYR A 1 282 ? 9.457 7.873 -3.105 1.00 91.69 282 TYR A CA 1
ATOM 2149 C C . TYR A 1 282 ? 8.133 7.508 -2.432 1.00 91.69 282 TYR A C 1
ATOM 2151 O O . TYR A 1 282 ? 7.424 6.621 -2.904 1.00 91.69 282 TYR A O 1
ATOM 2159 N N . ARG A 1 283 ? 7.774 8.215 -1.352 1.00 88.12 283 ARG A N 1
ATOM 2160 C CA . ARG A 1 283 ? 6.533 7.964 -0.603 1.00 88.12 283 ARG A CA 1
ATOM 2161 C C . ARG A 1 283 ? 5.300 8.170 -1.479 1.00 88.12 283 ARG A C 1
ATOM 2163 O O . ARG A 1 283 ? 4.454 7.284 -1.535 1.00 88.12 283 ARG A O 1
ATOM 2170 N N . ASP A 1 284 ? 5.238 9.271 -2.225 1.00 81.62 284 ASP A N 1
ATOM 2171 C CA . ASP A 1 284 ? 4.175 9.535 -3.197 1.00 81.62 284 ASP A CA 1
ATOM 2172 C C . ASP A 1 284 ? 4.099 8.403 -4.240 1.00 81.62 284 ASP A C 1
ATOM 2174 O O . ASP A 1 284 ? 3.022 7.875 -4.512 1.00 81.62 284 ASP A O 1
ATOM 2178 N N . LYS A 1 285 ? 5.238 7.978 -4.807 1.00 86.44 285 LYS A N 1
ATOM 2179 C CA . LYS A 1 285 ? 5.278 6.960 -5.868 1.00 86.44 285 LYS A CA 1
ATOM 2180 C C . LYS A 1 285 ? 4.876 5.559 -5.399 1.00 86.44 285 LYS A C 1
ATOM 2182 O O . LYS A 1 285 ? 4.287 4.825 -6.187 1.00 86.44 285 LYS A O 1
ATOM 2187 N N . ILE A 1 286 ? 5.186 5.195 -4.156 1.00 86.75 286 ILE A N 1
ATOM 2188 C CA . ILE A 1 286 ? 4.935 3.858 -3.596 1.00 86.75 286 ILE A CA 1
ATOM 2189 C C . ILE A 1 286 ? 3.545 3.780 -2.951 1.00 86.75 286 ILE A C 1
ATOM 2191 O O . ILE A 1 286 ? 2.753 2.901 -3.292 1.00 86.75 286 ILE A O 1
ATOM 2195 N N . LEU A 1 287 ? 3.208 4.718 -2.062 1.00 86.88 287 LEU A N 1
ATOM 2196 C CA . LEU A 1 287 ? 1.973 4.662 -1.271 1.00 86.88 287 LEU A CA 1
ATOM 2197 C C . LEU A 1 287 ? 0.718 4.904 -2.133 1.00 86.88 287 LEU A C 1
ATOM 2199 O O . LEU A 1 287 ? -0.331 4.324 -1.863 1.00 86.88 287 LEU A O 1
ATOM 2203 N N . THR A 1 288 ? 0.818 5.664 -3.234 1.00 79.94 288 THR A N 1
ATOM 2204 C CA . THR A 1 288 ? -0.298 5.817 -4.197 1.00 79.94 288 THR A CA 1
ATOM 2205 C C . THR A 1 288 ? -0.655 4.530 -4.947 1.00 79.94 288 THR A C 1
ATOM 2207 O O . THR A 1 288 ? -1.726 4.464 -5.549 1.00 79.94 288 THR A O 1
ATOM 2210 N N . GLN A 1 289 ? 0.199 3.500 -4.907 1.00 83.25 289 GLN A N 1
ATOM 2211 C CA . GLN A 1 289 ? -0.111 2.174 -5.457 1.00 83.25 289 GLN A CA 1
ATOM 2212 C C . GLN A 1 289 ? -0.826 1.261 -4.445 1.00 83.25 289 GLN A C 1
ATOM 2214 O O . GLN A 1 289 ? -1.141 0.123 -4.775 1.00 83.25 289 GLN A O 1
ATOM 2219 N N . GLY A 1 290 ? -1.108 1.754 -3.231 1.00 80.62 290 GLY A N 1
ATOM 2220 C CA . GLY A 1 290 ? -1.801 1.016 -2.171 1.00 80.62 290 GLY A CA 1
ATOM 2221 C C . GLY A 1 290 ? -0.880 0.385 -1.124 1.00 80.62 290 GLY A C 1
ATOM 2222 O O . GLY A 1 290 ? -1.379 -0.200 -0.166 1.00 80.62 290 GLY A O 1
ATOM 2223 N N . TYR A 1 291 ? 0.443 0.517 -1.248 1.00 89.62 291 TYR A N 1
ATOM 2224 C CA . TYR A 1 291 ? 1.381 0.014 -0.242 1.00 89.62 291 TYR A CA 1
ATOM 2225 C C . TYR A 1 291 ? 1.280 0.770 1.092 1.00 89.62 291 TYR A C 1
ATOM 2227 O O . TYR A 1 291 ? 0.983 1.963 1.138 1.00 89.62 291 TYR A O 1
ATOM 2235 N N . HIS A 1 292 ? 1.520 0.048 2.183 1.00 92.00 292 HIS A N 1
ATOM 2236 C CA . HIS A 1 292 ? 1.438 0.488 3.571 1.00 92.00 292 HIS A CA 1
ATOM 2237 C C . HIS A 1 292 ? 2.824 0.317 4.206 1.00 92.00 292 HIS A C 1
ATOM 2239 O O . HIS A 1 292 ? 3.282 -0.808 4.386 1.00 92.00 292 HIS A O 1
ATOM 2245 N N . LEU A 1 293 ? 3.501 1.420 4.529 1.00 91.44 293 LEU A N 1
ATOM 2246 C CA . LEU A 1 293 ? 4.844 1.400 5.118 1.00 91.44 293 LEU A CA 1
ATOM 2247 C C . LEU A 1 293 ? 4.794 1.198 6.641 1.00 91.44 293 LEU A C 1
ATOM 2249 O O . LEU A 1 293 ? 4.082 1.935 7.325 1.00 91.44 293 LEU A O 1
ATOM 2253 N N . TRP A 1 294 ? 5.597 0.266 7.158 1.00 92.00 294 TRP A N 1
ATOM 2254 C CA . TRP A 1 294 ? 6.000 0.181 8.567 1.00 92.00 294 TRP A CA 1
ATOM 2255 C C . TRP A 1 294 ? 7.490 0.518 8.711 1.00 92.00 294 TRP A C 1
ATOM 2257 O O . TRP A 1 294 ? 8.345 -0.149 8.128 1.00 92.00 294 TRP A O 1
ATOM 2267 N N . ASP A 1 295 ? 7.764 1.536 9.524 1.00 73.56 295 ASP A N 1
ATOM 2268 C CA . ASP A 1 295 ? 9.068 2.125 9.859 1.00 73.56 295 ASP A CA 1
ATOM 2269 C C . ASP A 1 295 ? 9.043 2.510 11.348 1.00 73.56 295 ASP A C 1
ATOM 2271 O O . ASP A 1 295 ? 8.022 3.119 11.753 1.00 73.56 295 ASP A O 1
#

pLDDT: mean 83.79, std 20.49, range [27.16, 98.56]